Protein AF-A0A7S2CJ44-F1 (afdb_monomer_lite)

Sequence (191 aa):
IVGMAEKILNMPDRTSEPDVITASHLLMVLLHNLIGRIDAAIPRILELTLARLQVPTSEHVKTGDQLKSALLQVVASAFYYNPALTFQYLESTNPPMTMTLFTGWFAEIDKFESYNSQHITVLGLASIVKMDLNTLPPVVRENMGMIVTKMVGLAKDLKESEDENDDENDPDNNPFGGAGDSDEEDGDEEE

pLDDT: mean 80.23, std 17.49, range [36.59, 96.69]

Radius of gyration: 23.46 Å; chains: 1; bounding box: 60×76×58 Å

Secondary structure (DSSP, 8-state):
-HHHHHHHHT-TTTS-HHHHHHHHHHHHHHHHHSTTT-GGGHHHHHHHHHHHHHS---TT-PPPHHHHHHHHHHHHHHHHH-HHHHHHHHHHSSS--HHHHHHHHHHHGGG--SHHHHHHHHHHHHHHHTS-TTTS-HHHHHTHHHHHHHHHHHHHHHHHHHHHHHHHT-GGG-TT---------------

InterPro domains:
  IPR011989 Armadillo-like helical [G3DSA:1.25.10.10] (1-190)
  IPR016024 Armadillo-type fold [SSF48371] (15-189)
  IPR058669 Importin-7/11-like, TPR repeats [PF25758] (38-172)

Structure (mmCIF, N/CA/C/O backbone):
data_AF-A0A7S2CJ44-F1
#
_entry.id   AF-A0A7S2CJ44-F1
#
loop_
_atom_site.group_PDB
_atom_site.id
_atom_site.type_symbol
_atom_site.label_atom_id
_atom_site.label_alt_id
_atom_site.label_comp_id
_atom_site.label_asym_id
_atom_site.label_entity_id
_atom_site.label_seq_id
_atom_site.pdbx_PDB_ins_code
_atom_site.Cartn_x
_atom_site.Cartn_y
_atom_site.Cartn_z
_atom_site.occupancy
_atom_site.B_iso_or_equiv
_atom_site.auth_seq_id
_atom_site.auth_comp_id
_atom_site.auth_asym_id
_atom_site.auth_atom_id
_atom_site.pdbx_PDB_model_num
ATOM 1 N N . ILE A 1 1 ? 2.871 -3.363 -21.039 1.00 53.66 1 ILE A N 1
ATOM 2 C CA . ILE A 1 1 ? 2.555 -2.196 -20.175 1.00 53.66 1 ILE A CA 1
ATOM 3 C C . ILE A 1 1 ? 3.243 -2.343 -18.821 1.00 53.66 1 ILE A C 1
ATOM 5 O O . ILE A 1 1 ? 4.091 -1.512 -18.533 1.00 53.66 1 ILE A O 1
ATOM 9 N N . VAL A 1 2 ? 3.017 -3.438 -18.080 1.00 61.03 2 VAL A N 1
ATOM 10 C CA . VAL A 1 2 ? 3.783 -3.778 -16.857 1.00 61.03 2 VAL A CA 1
ATOM 11 C C . VAL A 1 2 ? 5.302 -3.681 -17.085 1.00 61.03 2 VAL A C 1
ATOM 13 O O . VAL A 1 2 ? 5.966 -2.910 -16.409 1.00 61.03 2 VAL A O 1
ATOM 16 N N . GLY A 1 3 ? 5.827 -4.297 -18.153 1.00 65.00 3 GLY A N 1
ATOM 17 C CA . GLY A 1 3 ? 7.262 -4.229 -18.477 1.00 65.00 3 GLY A CA 1
ATOM 18 C C . GLY A 1 3 ? 7.840 -2.831 -18.767 1.00 65.00 3 GLY A C 1
ATOM 19 O O . GLY A 1 3 ? 9.052 -2.652 -18.694 1.00 65.00 3 GLY A O 1
ATOM 20 N N . MET A 1 4 ? 7.014 -1.824 -19.087 1.00 66.56 4 MET A N 1
ATOM 21 C CA . MET A 1 4 ? 7.493 -0.439 -19.244 1.00 66.56 4 MET A CA 1
ATOM 22 C C . MET A 1 4 ? 7.627 0.258 -17.888 1.00 66.56 4 MET A C 1
ATOM 24 O O . MET A 1 4 ? 8.663 0.864 -17.627 1.00 66.56 4 MET A O 1
ATOM 28 N N . ALA A 1 5 ? 6.629 0.109 -17.010 1.00 62.41 5 ALA A N 1
ATOM 29 C CA . ALA A 1 5 ? 6.700 0.609 -15.636 1.00 62.41 5 ALA A CA 1
ATOM 30 C C . ALA A 1 5 ? 7.838 -0.068 -14.854 1.00 62.41 5 ALA A C 1
ATOM 32 O O . ALA A 1 5 ? 8.602 0.600 -14.160 1.00 62.41 5 ALA A O 1
ATOM 33 N N . GLU A 1 6 ? 8.025 -1.376 -15.048 1.00 64.06 6 GLU A N 1
ATOM 34 C CA . GLU A 1 6 ? 9.136 -2.122 -14.454 1.00 64.06 6 GLU A CA 1
ATOM 35 C C . GLU A 1 6 ? 10.498 -1.579 -14.887 1.00 64.06 6 GLU A C 1
ATOM 37 O O . GLU A 1 6 ? 11.401 -1.426 -14.067 1.00 64.06 6 GLU A O 1
ATOM 42 N N . LYS A 1 7 ? 10.658 -1.265 -16.177 1.00 66.75 7 LYS A N 1
ATOM 43 C CA . LYS A 1 7 ? 11.922 -0.753 -16.715 1.00 66.75 7 LYS A CA 1
ATOM 44 C C . LYS A 1 7 ? 12.272 0.626 -16.152 1.00 66.75 7 LYS A C 1
ATOM 46 O O . LYS A 1 7 ? 13.446 0.883 -15.910 1.00 66.75 7 LYS A O 1
ATOM 51 N N . ILE A 1 8 ? 11.265 1.471 -15.926 1.00 62.12 8 ILE A N 1
ATOM 52 C CA . ILE A 1 8 ? 11.418 2.803 -15.324 1.00 62.12 8 ILE A CA 1
ATOM 53 C C . ILE A 1 8 ? 11.816 2.691 -13.846 1.00 62.12 8 ILE A C 1
ATOM 55 O O . ILE A 1 8 ? 12.728 3.379 -13.396 1.00 62.12 8 ILE A O 1
ATOM 59 N N . LEU A 1 9 ? 11.198 1.775 -13.098 1.00 60.97 9 LEU A N 1
ATOM 60 C CA . LEU A 1 9 ? 11.518 1.569 -11.682 1.00 60.97 9 LEU A CA 1
ATOM 61 C C . LEU A 1 9 ? 12.877 0.889 -11.455 1.00 60.97 9 LEU A C 1
ATOM 63 O O . LEU A 1 9 ? 13.503 1.110 -10.423 1.00 60.97 9 LEU A O 1
ATOM 67 N N . ASN A 1 10 ? 13.352 0.090 -12.414 1.00 63.69 10 ASN A N 1
ATOM 68 C CA . ASN A 1 10 ? 14.594 -0.682 -12.301 1.00 63.69 10 ASN A CA 1
ATOM 69 C C . ASN A 1 10 ? 15.863 0.084 -12.743 1.00 63.69 10 ASN A C 1
ATOM 71 O O . ASN A 1 10 ? 16.950 -0.489 -12.750 1.00 63.69 10 ASN A O 1
ATOM 75 N N . MET A 1 11 ? 15.757 1.356 -13.147 1.00 63.09 11 MET A N 1
ATOM 76 C CA . MET A 1 11 ? 16.897 2.176 -13.592 1.00 63.09 11 MET A CA 1
ATOM 77 C C . MET A 1 11 ? 17.093 3.410 -12.691 1.00 63.09 11 MET A C 1
ATOM 79 O O . MET A 1 11 ? 16.815 4.532 -13.115 1.00 63.09 11 MET A O 1
ATOM 83 N N . PRO A 1 12 ? 17.582 3.241 -11.448 1.00 55.16 12 PRO A N 1
ATOM 84 C CA . PRO A 1 12 ? 17.684 4.335 -10.481 1.00 55.16 12 PRO A CA 1
ATOM 85 C C . PRO A 1 12 ? 18.581 5.493 -10.947 1.00 55.16 12 PRO A C 1
ATOM 87 O O . PRO A 1 12 ? 18.246 6.641 -10.684 1.00 55.16 12 PRO A O 1
ATOM 90 N N . ASP A 1 13 ? 19.652 5.206 -11.694 1.00 51.69 13 ASP A N 1
ATOM 91 C CA . ASP A 1 13 ? 20.665 6.200 -12.094 1.00 51.69 13 ASP A CA 1
ATOM 92 C C . ASP A 1 13 ? 20.354 6.931 -13.412 1.00 51.69 13 ASP A C 1
ATOM 94 O O . ASP A 1 13 ? 21.114 7.795 -13.848 1.00 51.69 13 ASP A O 1
ATOM 98 N N . ARG A 1 14 ? 19.271 6.553 -14.108 1.00 53.31 14 ARG A N 1
ATOM 99 C CA . ARG A 1 14 ? 18.951 7.062 -15.459 1.00 53.31 14 ARG A CA 1
ATOM 100 C C . ARG A 1 14 ? 17.549 7.636 -15.601 1.00 53.31 14 ARG A C 1
ATOM 102 O O . ARG A 1 14 ? 17.195 8.051 -16.702 1.00 53.31 14 ARG A O 1
ATOM 109 N N . THR A 1 15 ? 16.765 7.640 -14.530 1.00 59.78 15 THR A N 1
ATOM 110 C CA . THR A 1 15 ? 15.336 7.950 -14.602 1.00 59.78 15 THR A CA 1
ATOM 111 C C . THR A 1 15 ? 15.010 9.042 -13.603 1.00 59.78 15 THR A C 1
ATOM 113 O O . THR A 1 15 ? 15.381 8.948 -12.433 1.00 59.78 15 THR A O 1
ATOM 116 N N . SER A 1 16 ? 14.369 10.104 -14.085 1.00 71.12 16 SER A N 1
ATOM 117 C CA . SER A 1 16 ? 14.071 11.270 -13.260 1.00 71.12 16 SER A CA 1
ATOM 118 C C . SER A 1 16 ? 12.953 10.949 -12.256 1.00 71.12 16 SER A C 1
ATOM 120 O O . SER A 1 16 ? 12.124 10.070 -12.499 1.00 71.12 16 SER A O 1
ATOM 122 N N . GLU A 1 17 ? 12.905 11.645 -11.116 1.00 72.25 17 GLU A N 1
ATOM 123 C CA . GLU A 1 17 ? 11.800 11.503 -10.152 1.00 72.25 17 GLU A CA 1
ATOM 124 C C . GLU A 1 17 ? 10.392 11.598 -10.787 1.00 72.25 17 GLU A C 1
ATOM 126 O O . GLU A 1 17 ? 9.569 10.728 -10.485 1.00 72.25 17 GLU A O 1
ATOM 131 N N . PRO A 1 18 ? 10.085 12.550 -11.697 1.00 77.88 18 PRO A N 1
ATOM 132 C CA . PRO A 1 18 ? 8.754 12.629 -12.306 1.00 77.88 18 PRO A CA 1
ATOM 133 C C . PRO A 1 18 ? 8.412 11.428 -13.200 1.00 77.88 18 PRO A C 1
ATOM 135 O O . PRO A 1 18 ? 7.250 11.014 -13.253 1.00 77.88 18 PRO A O 1
ATOM 138 N N . ASP A 1 19 ? 9.399 10.807 -13.851 1.00 80.25 19 ASP A N 1
ATOM 139 C CA . ASP A 1 19 ? 9.172 9.583 -14.631 1.00 80.25 19 ASP A CA 1
ATOM 140 C C . ASP A 1 19 ? 8.740 8.426 -13.722 1.00 80.25 19 ASP A C 1
ATOM 142 O O . ASP A 1 19 ? 7.856 7.636 -14.059 1.00 80.25 19 ASP A O 1
ATOM 146 N N . VAL A 1 20 ? 9.342 8.346 -12.534 1.00 80.12 20 VAL A N 1
ATOM 147 C CA . VAL A 1 20 ? 9.053 7.308 -11.539 1.00 80.12 20 VAL A CA 1
ATOM 148 C C . VAL A 1 20 ? 7.671 7.522 -10.921 1.00 80.12 20 VAL A C 1
ATOM 150 O O . VAL A 1 20 ? 6.929 6.555 -10.735 1.00 80.12 20 VAL A O 1
ATOM 153 N N . ILE A 1 21 ? 7.284 8.774 -10.664 1.00 84.69 21 ILE A N 1
ATOM 154 C CA . ILE A 1 21 ? 5.924 9.130 -10.228 1.00 84.69 21 ILE A CA 1
ATOM 155 C C . ILE A 1 21 ? 4.906 8.722 -11.301 1.00 84.69 21 ILE A C 1
ATOM 157 O O . ILE A 1 21 ? 3.933 8.030 -11.005 1.00 84.69 21 ILE A O 1
ATOM 161 N N . THR A 1 22 ? 5.171 9.048 -12.568 1.00 85.50 22 THR A N 1
ATOM 162 C CA . THR A 1 22 ? 4.297 8.676 -13.694 1.00 85.50 22 THR A CA 1
ATOM 163 C C . THR A 1 22 ? 4.161 7.155 -13.827 1.00 85.50 22 THR A C 1
ATOM 165 O O . THR A 1 22 ? 3.057 6.635 -14.009 1.00 85.50 22 THR A O 1
ATOM 168 N N . ALA A 1 23 ? 5.260 6.408 -13.683 1.00 86.44 23 ALA A N 1
ATOM 169 C CA . ALA A 1 23 ? 5.220 4.947 -13.670 1.00 86.44 23 ALA A CA 1
ATOM 170 C C . ALA A 1 23 ? 4.421 4.399 -12.480 1.00 86.44 23 ALA A C 1
ATOM 172 O O . ALA A 1 23 ? 3.672 3.436 -12.644 1.00 86.44 23 ALA A O 1
ATOM 173 N N . SER A 1 24 ? 4.529 5.032 -11.310 1.00 87.62 24 SER A N 1
ATOM 174 C CA . SER A 1 24 ? 3.751 4.673 -10.118 1.00 87.62 24 SER A CA 1
ATOM 175 C C . SER A 1 24 ? 2.253 4.862 -10.370 1.00 87.62 24 SER A C 1
ATOM 177 O O . SER A 1 24 ? 1.467 3.960 -10.097 1.00 87.62 24 SER A O 1
ATOM 179 N N . HIS A 1 25 ? 1.855 5.968 -11.004 1.00 88.50 25 HIS A N 1
ATOM 180 C CA . HIS A 1 25 ? 0.465 6.197 -11.410 1.00 88.50 25 HIS A CA 1
ATOM 181 C C . HIS A 1 25 ? -0.038 5.129 -12.386 1.00 88.50 25 HIS A C 1
ATOM 183 O O . HIS A 1 25 ? -1.132 4.592 -12.210 1.00 88.50 25 HIS A O 1
ATOM 189 N N . LEU A 1 26 ? 0.777 4.752 -13.375 1.00 88.69 26 LEU A N 1
ATOM 190 C CA . LEU A 1 26 ? 0.428 3.676 -14.301 1.00 88.69 26 LEU A CA 1
ATOM 191 C C . LEU A 1 26 ? 0.229 2.338 -13.573 1.00 88.69 26 LEU A C 1
ATOM 193 O O . LEU A 1 26 ? -0.710 1.607 -13.888 1.00 88.69 26 LEU A O 1
ATOM 197 N N . LEU A 1 27 ? 1.077 2.017 -12.591 1.00 89.00 27 LEU A N 1
ATOM 198 C CA . LEU A 1 27 ? 0.920 0.813 -11.774 1.00 89.00 27 LEU A CA 1
ATOM 199 C C . LEU A 1 27 ? -0.374 0.833 -10.959 1.00 89.00 27 LEU A C 1
ATOM 201 O O . LEU A 1 27 ? -1.077 -0.174 -10.945 1.00 89.00 27 LEU A O 1
ATOM 205 N N . MET A 1 28 ? -0.727 1.964 -10.345 1.00 91.00 28 MET A N 1
ATOM 206 C CA . MET A 1 28 ? -1.995 2.105 -9.617 1.00 91.00 28 MET A CA 1
ATOM 207 C C . MET A 1 28 ? -3.199 1.858 -10.525 1.00 91.00 28 MET A C 1
ATOM 209 O O . MET A 1 28 ? -4.079 1.069 -10.187 1.00 91.00 28 MET A O 1
ATOM 213 N N . VAL A 1 29 ? -3.205 2.449 -11.725 1.00 90.44 29 VAL A N 1
ATOM 214 C CA . VAL A 1 29 ? -4.271 2.228 -12.715 1.00 90.44 29 VAL A CA 1
ATOM 215 C C . VAL A 1 29 ? -4.378 0.748 -13.086 1.00 90.44 29 VAL A C 1
ATOM 217 O O . VAL A 1 29 ? -5.489 0.221 -13.168 1.00 90.44 29 VAL A O 1
ATOM 220 N N . LEU A 1 30 ? -3.253 0.054 -13.279 1.00 89.50 30 LEU A N 1
ATOM 221 C CA . LEU A 1 30 ? -3.259 -1.382 -13.570 1.00 89.50 30 LEU A CA 1
ATOM 222 C C . LEU A 1 30 ? -3.825 -2.199 -12.404 1.00 89.50 30 LEU A C 1
ATOM 224 O O . LEU A 1 30 ? -4.663 -3.067 -12.638 1.00 89.50 30 LEU A O 1
ATOM 228 N N . LEU A 1 31 ? -3.406 -1.906 -11.172 1.00 91.62 31 LEU A N 1
ATOM 229 C CA . LEU A 1 31 ? -3.905 -2.573 -9.969 1.00 91.62 31 LEU A CA 1
ATOM 230 C C . LEU A 1 31 ? -5.417 -2.354 -9.814 1.00 91.62 31 LEU A C 1
ATOM 232 O O . LEU A 1 31 ? -6.160 -3.304 -9.605 1.00 91.62 31 LEU A O 1
ATOM 236 N N . HIS A 1 32 ? -5.915 -1.138 -10.009 1.00 90.56 32 HIS A N 1
ATOM 237 C CA . HIS A 1 32 ? -7.336 -0.853 -9.796 1.00 90.56 32 HIS A CA 1
ATOM 238 C C . HIS A 1 32 ? -8.241 -1.421 -10.901 1.00 90.56 32 HIS A C 1
ATOM 240 O O . HIS A 1 32 ? -9.366 -1.825 -10.623 1.00 90.56 32 HIS A O 1
ATOM 246 N N . ASN A 1 33 ? -7.766 -1.493 -12.150 1.00 90.94 33 ASN A N 1
ATOM 247 C CA . ASN A 1 33 ? -8.594 -1.935 -13.282 1.00 90.94 33 ASN A CA 1
ATOM 248 C C . ASN A 1 33 ? -8.498 -3.436 -13.584 1.00 90.94 33 ASN A C 1
ATOM 250 O O . ASN A 1 33 ? -9.367 -3.982 -14.265 1.00 90.94 33 ASN A O 1
ATOM 254 N N . LEU A 1 34 ? -7.443 -4.117 -13.129 1.00 90.12 34 LEU A N 1
ATOM 255 C CA . LEU A 1 34 ? -7.166 -5.509 -13.500 1.00 90.12 34 LEU A CA 1
ATOM 256 C C . LEU A 1 34 ? -7.273 -6.480 -12.323 1.00 90.12 34 LEU A C 1
ATOM 258 O O . LEU A 1 34 ? -6.586 -7.502 -12.323 1.00 90.12 34 LEU A O 1
ATOM 262 N N . ILE A 1 35 ? -8.141 -6.186 -11.350 1.00 88.62 35 ILE A N 1
ATOM 263 C CA . ILE A 1 35 ? -8.357 -7.003 -10.145 1.00 88.62 35 ILE A CA 1
ATOM 264 C C . ILE A 1 35 ? -8.565 -8.483 -10.512 1.00 88.62 35 ILE A C 1
ATOM 266 O O . ILE A 1 35 ? -9.435 -8.830 -11.314 1.00 88.62 35 ILE A O 1
ATOM 270 N N . GLY A 1 36 ? -7.723 -9.352 -9.944 1.00 86.56 36 GLY A N 1
ATOM 271 C CA . GLY A 1 36 ? -7.713 -10.803 -10.166 1.00 86.56 36 GLY A CA 1
ATOM 272 C C . GLY A 1 36 ? -7.125 -11.273 -11.504 1.00 86.56 36 GLY A C 1
ATOM 273 O O . GLY A 1 36 ? -7.225 -12.454 -11.828 1.00 86.56 36 GLY A O 1
ATOM 274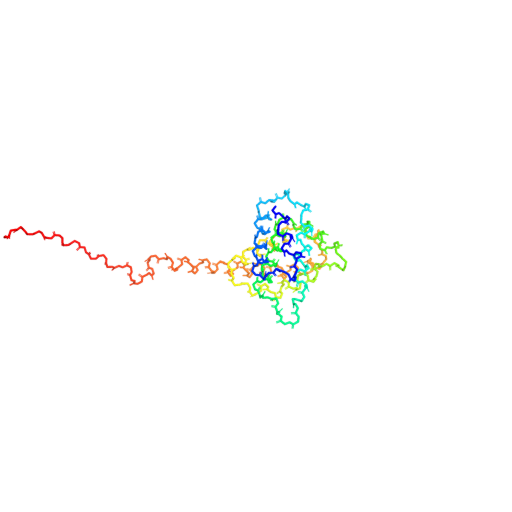 N N . ARG A 1 37 ? -6.545 -10.380 -12.321 1.00 87.44 37 ARG A N 1
ATOM 275 C CA . ARG A 1 37 ? -5.990 -10.719 -13.650 1.00 87.44 37 ARG A CA 1
ATOM 276 C C . ARG A 1 37 ? -4.469 -10.629 -13.738 1.00 87.44 37 ARG A C 1
ATOM 278 O O . ARG A 1 37 ? -3.898 -11.134 -14.702 1.00 87.44 37 ARG A O 1
ATOM 285 N N . ILE A 1 38 ? -3.817 -9.976 -12.778 1.00 91.00 38 ILE A N 1
ATOM 286 C CA . ILE A 1 38 ? -2.372 -9.696 -12.791 1.00 91.00 38 ILE A CA 1
ATOM 287 C C . ILE A 1 38 ? -1.653 -10.194 -11.530 1.00 91.00 38 ILE A C 1
ATOM 289 O O . ILE A 1 38 ? -0.595 -9.675 -11.186 1.00 91.00 38 ILE A O 1
ATOM 293 N N . ASP A 1 39 ? -2.177 -11.231 -10.870 1.00 90.62 39 ASP A N 1
ATOM 294 C CA . ASP A 1 39 ? -1.626 -11.784 -9.620 1.00 90.62 39 ASP A CA 1
ATOM 295 C C . ASP A 1 39 ? -0.125 -12.103 -9.728 1.00 90.62 39 ASP A C 1
ATOM 297 O O . ASP A 1 39 ? 0.656 -11.788 -8.834 1.00 90.62 39 ASP A O 1
ATOM 301 N N . ALA A 1 40 ? 0.309 -12.648 -10.869 1.00 89.94 40 ALA A N 1
ATOM 302 C CA . ALA A 1 40 ? 1.712 -12.982 -11.119 1.00 89.94 40 ALA A CA 1
ATOM 303 C C . ALA A 1 40 ? 2.651 -11.758 -11.160 1.00 89.94 40 ALA A C 1
ATOM 305 O O . ALA A 1 40 ? 3.851 -11.903 -10.943 1.00 89.94 40 ALA A O 1
ATOM 306 N N . ALA A 1 41 ? 2.125 -10.561 -11.438 1.00 88.94 41 ALA A N 1
ATOM 307 C CA . ALA A 1 41 ? 2.904 -9.325 -11.475 1.00 88.94 41 ALA A CA 1
ATOM 308 C C . ALA A 1 41 ? 3.024 -8.657 -10.095 1.00 88.94 41 ALA A C 1
ATOM 310 O O . ALA A 1 41 ? 3.925 -7.845 -9.898 1.00 88.94 41 ALA A O 1
ATOM 311 N N . ILE A 1 42 ? 2.156 -8.998 -9.133 1.00 91.12 42 ILE A N 1
ATOM 312 C CA . ILE A 1 42 ? 2.107 -8.343 -7.815 1.00 91.12 42 ILE A CA 1
ATOM 313 C C . ILE A 1 42 ? 3.437 -8.440 -7.056 1.00 91.12 42 ILE A C 1
ATOM 315 O O . ILE A 1 42 ? 3.925 -7.389 -6.636 1.00 91.12 42 ILE A O 1
ATOM 319 N N . PRO A 1 43 ? 4.086 -9.619 -6.932 1.00 91.31 43 PRO A N 1
ATOM 320 C CA . PRO A 1 43 ? 5.385 -9.713 -6.267 1.00 91.31 43 PRO A CA 1
ATOM 321 C C . PRO A 1 43 ? 6.426 -8.774 -6.877 1.00 91.31 43 PRO A C 1
A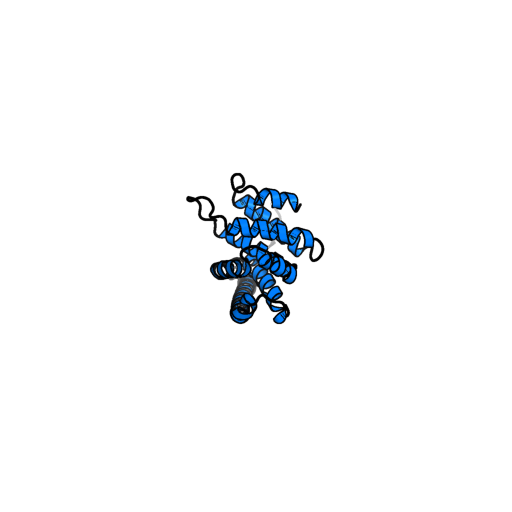TOM 323 O O . PRO A 1 43 ? 7.140 -8.085 -6.157 1.00 91.31 43 PRO A O 1
ATOM 326 N N . ARG A 1 44 ? 6.470 -8.690 -8.212 1.00 89.50 44 ARG A N 1
ATOM 327 C CA . ARG A 1 44 ? 7.446 -7.862 -8.924 1.00 89.50 44 ARG A CA 1
ATOM 328 C C . ARG A 1 44 ? 7.166 -6.367 -8.772 1.00 89.50 44 ARG A C 1
ATOM 330 O O . ARG A 1 44 ? 8.100 -5.586 -8.609 1.00 89.50 44 ARG A O 1
ATOM 337 N N . ILE A 1 45 ? 5.894 -5.971 -8.800 1.00 90.19 45 ILE A N 1
ATOM 338 C CA . ILE A 1 45 ? 5.471 -4.590 -8.539 1.00 90.19 45 ILE A CA 1
ATOM 339 C C . ILE A 1 45 ? 5.894 -4.178 -7.126 1.00 90.19 45 ILE A C 1
ATOM 341 O O . ILE A 1 45 ? 6.535 -3.142 -6.958 1.00 90.19 45 ILE A O 1
ATOM 345 N N . LEU A 1 46 ? 5.594 -5.011 -6.127 1.00 91.81 46 LEU A N 1
ATOM 346 C CA . LEU A 1 46 ? 5.953 -4.748 -4.735 1.00 91.81 46 LEU A CA 1
ATOM 347 C C . LEU A 1 46 ? 7.470 -4.706 -4.538 1.00 91.81 46 LEU A C 1
ATOM 349 O O . LEU A 1 46 ? 7.961 -3.794 -3.884 1.00 91.81 46 LEU A O 1
ATOM 353 N N . GLU A 1 47 ? 8.220 -5.633 -5.132 1.00 90.00 47 GLU A N 1
ATOM 354 C CA . GLU A 1 47 ? 9.686 -5.643 -5.092 1.00 90.00 47 GLU A CA 1
ATOM 355 C C . GLU A 1 47 ? 10.278 -4.313 -5.555 1.00 90.00 47 GLU A C 1
ATOM 357 O O . GLU A 1 47 ? 11.069 -3.697 -4.840 1.00 90.00 47 GLU A O 1
ATOM 362 N N . LEU A 1 48 ? 9.857 -3.842 -6.728 1.00 87.38 48 LEU A N 1
ATOM 363 C CA . LEU A 1 48 ? 10.355 -2.602 -7.307 1.00 87.38 48 LEU A CA 1
ATOM 364 C C . LEU A 1 48 ? 9.956 -1.384 -6.472 1.00 87.38 48 LEU A C 1
ATOM 366 O O . LEU A 1 48 ? 10.799 -0.532 -6.189 1.00 87.38 48 LEU A O 1
ATOM 370 N N . THR A 1 49 ? 8.697 -1.310 -6.041 1.00 89.19 49 THR A N 1
ATOM 371 C CA . THR A 1 49 ? 8.202 -0.202 -5.216 1.00 89.19 49 THR A CA 1
ATOM 372 C C . THR A 1 49 ? 8.928 -0.138 -3.872 1.00 89.19 49 THR A C 1
ATOM 374 O O . THR A 1 49 ? 9.387 0.930 -3.468 1.00 89.19 49 THR A O 1
ATOM 377 N N . LEU A 1 50 ? 9.100 -1.278 -3.198 1.00 87.75 50 LEU A N 1
ATOM 378 C CA . LEU A 1 50 ? 9.782 -1.358 -1.906 1.00 87.75 50 LEU A CA 1
ATOM 379 C C . LEU A 1 50 ? 11.284 -1.108 -2.021 1.00 87.75 50 LEU A C 1
ATOM 381 O O . LEU A 1 50 ? 11.857 -0.482 -1.130 1.00 87.75 50 LEU A O 1
ATOM 385 N N . ALA A 1 51 ? 11.926 -1.562 -3.101 1.00 85.56 51 ALA A N 1
ATOM 386 C CA . ALA A 1 51 ? 13.320 -1.235 -3.373 1.00 85.56 51 ALA A CA 1
ATOM 387 C C . ALA A 1 51 ? 13.488 0.282 -3.526 1.00 85.56 51 ALA A C 1
ATOM 389 O O . ALA A 1 51 ? 14.369 0.867 -2.906 1.00 85.56 51 ALA A O 1
ATOM 390 N N . ARG A 1 52 ? 12.601 0.952 -4.272 1.00 80.56 52 ARG A N 1
ATOM 391 C CA . ARG A 1 52 ? 12.651 2.413 -4.455 1.00 80.56 52 ARG A CA 1
ATOM 392 C C . ARG A 1 52 ? 12.328 3.197 -3.184 1.00 80.56 52 ARG A C 1
ATOM 394 O O . ARG A 1 52 ? 12.887 4.271 -3.000 1.00 80.56 52 ARG A O 1
ATOM 401 N N . LEU A 1 53 ? 11.481 2.659 -2.308 1.00 80.56 53 LEU A N 1
ATOM 402 C CA . LEU A 1 53 ? 11.187 3.263 -1.007 1.00 80.56 53 LEU A CA 1
ATOM 403 C C . LEU A 1 53 ? 12.375 3.150 -0.031 1.00 80.56 53 LEU A C 1
ATOM 405 O O . LEU A 1 53 ? 12.580 4.044 0.786 1.00 80.56 53 LEU A O 1
ATOM 409 N N . GLN A 1 54 ? 13.149 2.061 -0.117 1.00 72.94 54 GLN A N 1
ATOM 410 C CA . GLN A 1 54 ? 14.312 1.798 0.739 1.00 72.94 54 GLN A CA 1
ATOM 411 C C . GLN A 1 54 ? 15.616 2.409 0.234 1.00 72.94 54 GLN A C 1
ATOM 413 O O . GLN A 1 54 ? 16.508 2.648 1.045 1.00 72.94 54 GLN A O 1
ATOM 418 N N . VAL A 1 55 ? 15.762 2.619 -1.077 1.00 54.94 55 VAL A N 1
ATOM 419 C CA . VAL A 1 55 ? 16.952 3.261 -1.640 1.00 54.94 55 VAL A CA 1
ATOM 420 C C . VAL A 1 55 ? 17.023 4.684 -1.078 1.00 54.94 55 VAL A C 1
ATOM 422 O O . VAL A 1 55 ? 16.153 5.503 -1.387 1.00 54.94 55 VAL A O 1
ATOM 425 N N . PRO A 1 56 ? 18.053 5.016 -0.276 1.00 46.34 56 PRO A N 1
ATOM 426 C CA . PRO A 1 56 ? 18.396 6.403 -0.049 1.00 46.34 56 PRO A CA 1
ATOM 427 C C . PRO A 1 56 ? 18.854 6.912 -1.410 1.00 46.34 56 PRO A C 1
ATOM 429 O O . PRO A 1 56 ? 19.924 6.536 -1.892 1.00 46.34 56 PRO A O 1
ATOM 432 N N . THR A 1 57 ? 18.000 7.684 -2.080 1.00 42.94 57 THR A N 1
ATOM 433 C CA . THR A 1 57 ? 18.399 8.412 -3.283 1.00 42.94 57 THR A CA 1
ATOM 434 C C . THR A 1 57 ? 19.689 9.149 -2.919 1.00 42.94 57 THR A C 1
ATOM 436 O O . THR A 1 57 ? 19.773 9.719 -1.831 1.00 42.94 57 THR A O 1
ATOM 439 N N . SER A 1 58 ? 20.729 8.960 -3.736 1.00 39.97 58 SER A N 1
ATOM 440 C CA . SER A 1 58 ? 22.140 9.265 -3.460 1.00 39.97 58 SER A CA 1
ATOM 441 C C . SER A 1 58 ? 22.327 10.510 -2.586 1.00 39.97 58 SER A C 1
ATOM 443 O O . SER A 1 58 ? 21.610 11.477 -2.814 1.00 39.97 58 SER A O 1
ATOM 445 N N . GLU A 1 59 ? 23.297 10.486 -1.653 1.00 36.59 59 GLU A N 1
ATOM 446 C CA . GLU A 1 59 ? 23.630 11.409 -0.528 1.00 36.59 59 GLU A CA 1
ATOM 447 C C . GLU A 1 59 ? 23.423 12.944 -0.682 1.00 36.59 59 GLU A C 1
ATOM 449 O O . GLU A 1 59 ? 23.643 13.698 0.265 1.00 36.59 59 GLU A O 1
ATOM 454 N N . HIS A 1 60 ? 22.944 13.438 -1.819 1.00 38.12 60 HIS A N 1
ATOM 455 C CA . HIS A 1 60 ? 22.610 14.830 -2.100 1.00 38.12 60 HIS A CA 1
ATOM 456 C C . HIS A 1 60 ? 21.165 15.090 -2.564 1.00 38.12 60 HIS A C 1
ATOM 458 O O . HIS A 1 60 ? 20.811 16.253 -2.751 1.00 38.12 60 HIS A O 1
ATOM 464 N N . VAL A 1 61 ? 20.306 14.073 -2.705 1.00 44.69 61 VAL A N 1
ATOM 465 C CA . VAL A 1 61 ? 18.893 14.265 -3.073 1.00 44.69 61 VAL A CA 1
ATOM 466 C C . VAL A 1 61 ? 18.018 13.464 -2.116 1.00 44.69 61 VAL A C 1
ATOM 468 O O . VAL A 1 61 ? 17.921 12.248 -2.209 1.00 44.69 61 VAL A O 1
ATOM 471 N N . LYS A 1 62 ? 17.375 14.141 -1.158 1.00 51.84 62 LYS A N 1
ATOM 472 C CA . LYS A 1 62 ? 16.282 13.533 -0.388 1.00 51.84 62 LYS A CA 1
ATOM 473 C C . LYS A 1 62 ? 15.232 13.062 -1.394 1.00 51.84 62 LYS A C 1
ATOM 475 O O . LYS A 1 62 ? 14.808 13.881 -2.199 1.00 51.84 62 LYS A O 1
ATOM 480 N N . THR A 1 63 ? 14.800 11.799 -1.335 1.00 59.06 63 THR A N 1
ATOM 481 C CA . THR A 1 63 ? 13.625 11.337 -2.093 1.00 59.06 63 THR A CA 1
ATOM 482 C C . THR A 1 63 ? 12.490 12.326 -1.848 1.00 59.06 63 THR A C 1
ATOM 484 O O . THR A 1 63 ? 12.087 12.485 -0.689 1.00 59.06 63 THR A O 1
ATOM 487 N N . GLY A 1 64 ? 12.028 13.008 -2.900 1.00 70.12 64 GLY A N 1
ATOM 488 C CA . GLY A 1 64 ? 10.982 14.020 -2.775 1.00 70.12 64 GLY A CA 1
ATOM 489 C C . GLY A 1 64 ? 9.726 13.443 -2.119 1.00 70.12 64 GLY A C 1
ATOM 490 O O . GLY A 1 64 ? 9.353 12.295 -2.379 1.00 70.12 64 GLY A O 1
ATOM 491 N N . ASP A 1 65 ? 9.061 14.225 -1.266 1.00 78.38 65 ASP A N 1
ATOM 492 C CA . ASP A 1 65 ? 7.880 13.767 -0.516 1.00 78.38 65 ASP A CA 1
ATOM 493 C C . ASP A 1 65 ? 6.759 13.281 -1.457 1.00 78.38 65 ASP A C 1
ATOM 495 O O . ASP A 1 65 ? 6.075 12.298 -1.171 1.00 78.38 65 ASP A O 1
ATOM 499 N N . GLN A 1 66 ? 6.660 13.873 -2.653 1.00 81.62 66 GLN A N 1
ATOM 500 C CA . GLN A 1 66 ? 5.751 13.440 -3.720 1.00 81.62 66 GLN A CA 1
ATOM 501 C C . GLN A 1 66 ? 6.063 12.030 -4.241 1.00 81.62 66 GLN A C 1
ATOM 503 O O . GLN A 1 66 ? 5.150 11.230 -4.443 1.00 81.62 66 GLN A O 1
ATOM 508 N N . LEU A 1 67 ? 7.343 11.694 -4.432 1.00 84.81 67 LEU A N 1
ATOM 509 C CA . LEU A 1 67 ? 7.749 10.366 -4.892 1.00 84.81 67 LEU A CA 1
ATOM 510 C C . LEU A 1 67 ? 7.473 9.310 -3.817 1.00 84.81 67 LEU A C 1
ATOM 512 O O . LEU A 1 67 ? 6.935 8.248 -4.127 1.00 84.81 67 LEU A O 1
ATOM 516 N N . LYS A 1 68 ? 7.783 9.606 -2.549 1.00 86.38 68 LYS A N 1
ATOM 517 C CA . LYS A 1 68 ? 7.446 8.705 -1.435 1.00 86.38 68 LYS A CA 1
ATOM 518 C C . LYS A 1 68 ? 5.942 8.469 -1.346 1.00 86.38 68 LYS A C 1
ATOM 520 O O . LYS A 1 68 ? 5.522 7.318 -1.248 1.00 86.38 68 LYS A O 1
ATOM 525 N N . SER A 1 69 ? 5.148 9.537 -1.430 1.00 88.69 69 SER A N 1
ATOM 526 C CA . SER A 1 69 ? 3.688 9.444 -1.441 1.00 88.69 69 SER A CA 1
ATOM 527 C C . SER A 1 69 ? 3.195 8.566 -2.594 1.00 88.69 69 SER A C 1
ATOM 529 O O . SER A 1 69 ? 2.438 7.627 -2.360 1.00 88.69 69 SER A O 1
ATOM 531 N N . ALA A 1 70 ? 3.686 8.779 -3.819 1.00 90.06 70 ALA A N 1
ATOM 532 C CA . ALA A 1 70 ? 3.299 7.973 -4.978 1.00 90.06 70 ALA A CA 1
ATOM 533 C C . ALA A 1 70 ? 3.643 6.480 -4.806 1.00 90.06 70 ALA A C 1
ATOM 535 O O . ALA A 1 70 ? 2.823 5.615 -5.116 1.00 90.06 70 ALA A O 1
ATOM 536 N N . LEU A 1 71 ? 4.825 6.158 -4.270 1.00 91.38 71 LEU A N 1
ATOM 537 C CA . LEU A 1 71 ? 5.228 4.773 -3.998 1.00 91.38 71 LEU A CA 1
ATOM 538 C C . LEU A 1 71 ? 4.354 4.123 -2.913 1.00 91.38 71 LEU A C 1
ATOM 540 O O . LEU A 1 71 ? 3.942 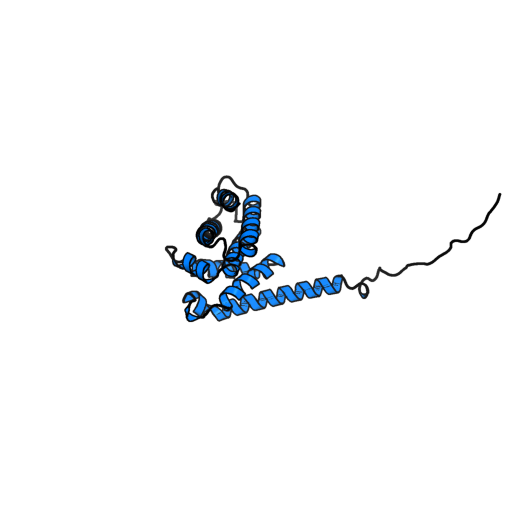2.973 -3.065 1.00 91.38 71 LEU A O 1
ATOM 544 N N . LEU A 1 72 ? 4.025 4.852 -1.844 1.00 92.50 72 LEU A N 1
ATOM 545 C CA . LEU A 1 72 ? 3.118 4.366 -0.799 1.00 92.50 72 LEU A CA 1
ATOM 546 C C . LEU A 1 72 ? 1.691 4.161 -1.324 1.00 92.50 72 LEU A C 1
ATOM 548 O O . LEU A 1 72 ? 1.045 3.182 -0.954 1.00 92.50 72 LEU A O 1
ATOM 552 N N . GLN A 1 73 ? 1.219 5.003 -2.245 1.00 93.50 73 GLN A N 1
ATOM 553 C CA . GLN A 1 73 ? -0.071 4.801 -2.909 1.00 93.50 73 GLN A CA 1
ATOM 554 C C . GLN A 1 73 ? -0.078 3.543 -3.797 1.00 93.50 73 GLN A C 1
ATOM 556 O O . GLN A 1 73 ? -1.086 2.836 -3.839 1.00 93.50 73 GLN A O 1
ATOM 561 N N . VAL A 1 74 ? 1.042 3.183 -4.442 1.00 94.56 74 VAL A N 1
ATOM 562 C CA . VAL A 1 74 ? 1.167 1.889 -5.149 1.00 94.56 74 VAL A CA 1
ATOM 563 C C . VAL A 1 74 ? 1.036 0.718 -4.174 1.00 94.56 74 VAL A C 1
ATOM 565 O O . VAL A 1 74 ? 0.345 -0.254 -4.478 1.00 94.56 74 VAL A O 1
ATOM 568 N N . VAL A 1 75 ? 1.649 0.809 -2.991 1.00 95.19 75 VAL A N 1
ATOM 569 C CA . VAL A 1 75 ? 1.501 -0.218 -1.947 1.00 95.19 75 VAL A CA 1
ATOM 570 C C . VAL A 1 75 ? 0.051 -0.313 -1.466 1.00 95.19 75 VAL A C 1
ATOM 572 O O . VAL A 1 75 ? -0.498 -1.412 -1.394 1.00 95.19 75 VAL A O 1
ATOM 575 N N . ALA A 1 76 ? -0.596 0.821 -1.193 1.00 95.88 76 ALA A N 1
ATOM 576 C CA . ALA A 1 76 ? -2.008 0.865 -0.818 1.00 95.88 76 ALA A CA 1
ATOM 577 C C . ALA A 1 76 ? -2.904 0.234 -1.900 1.00 95.88 76 ALA A C 1
ATOM 579 O O . ALA A 1 76 ? -3.778 -0.575 -1.592 1.00 95.88 76 ALA A O 1
ATOM 580 N N . SER A 1 77 ? -2.617 0.521 -3.171 1.00 96.06 77 SER A N 1
ATOM 581 C CA . SER A 1 77 ? -3.304 -0.063 -4.329 1.00 96.06 77 SER A CA 1
ATOM 582 C C . SER A 1 77 ? -3.093 -1.579 -4.428 1.00 96.06 77 SER A C 1
ATOM 584 O O . SER A 1 77 ? -4.000 -2.305 -4.828 1.00 96.06 77 SER A O 1
ATOM 586 N N . ALA A 1 78 ? -1.917 -2.090 -4.049 1.00 96.06 78 ALA A N 1
ATOM 587 C CA . ALA A 1 78 ? -1.645 -3.528 -4.014 1.00 96.06 78 ALA A CA 1
ATOM 588 C C . ALA A 1 78 ? -2.426 -4.230 -2.887 1.00 96.06 78 ALA A C 1
ATOM 590 O O . ALA A 1 78 ? -2.987 -5.309 -3.103 1.00 96.06 78 ALA A O 1
ATOM 591 N N . PHE A 1 79 ? -2.550 -3.590 -1.718 1.00 96.50 79 PHE A N 1
ATOM 592 C CA . PHE A 1 79 ? -3.445 -4.064 -0.659 1.00 96.50 79 PHE A CA 1
ATOM 593 C C . PHE A 1 79 ? -4.910 -4.041 -1.091 1.00 96.50 79 PHE A C 1
ATOM 595 O O . PHE A 1 79 ? -5.629 -4.996 -0.809 1.00 96.50 79 PHE A O 1
ATOM 602 N N . TYR A 1 80 ? -5.341 -3.000 -1.805 1.00 96.69 80 TYR A N 1
ATOM 603 C CA . TYR A 1 80 ? -6.687 -2.940 -2.371 1.00 96.69 80 TYR A CA 1
ATOM 604 C C . TYR A 1 80 ? -6.935 -4.046 -3.407 1.00 96.69 80 TYR A C 1
ATOM 606 O O . TYR A 1 80 ? -7.990 -4.678 -3.405 1.00 96.69 80 TYR A O 1
ATOM 614 N N . TYR A 1 81 ? -5.942 -4.330 -4.253 1.00 95.69 81 TYR A N 1
ATOM 615 C CA . TYR A 1 81 ? -6.003 -5.387 -5.261 1.00 95.69 81 TYR A CA 1
ATOM 616 C C . TYR A 1 81 ? -6.191 -6.777 -4.641 1.00 95.69 81 TYR A C 1
ATOM 618 O O . TYR A 1 81 ? -7.124 -7.503 -4.988 1.00 95.69 81 TYR A O 1
ATOM 626 N N . ASN A 1 82 ? -5.272 -7.174 -3.756 1.00 95.12 82 ASN A N 1
ATOM 627 C CA . ASN A 1 82 ? -5.315 -8.453 -3.058 1.00 95.12 82 ASN A CA 1
ATOM 628 C C . ASN A 1 82 ? -4.417 -8.380 -1.811 1.00 95.12 82 ASN A C 1
ATOM 630 O O . ASN A 1 82 ? -3.190 -8.532 -1.914 1.00 95.12 82 ASN A O 1
ATOM 634 N N . PRO A 1 83 ? -4.995 -8.175 -0.618 1.00 94.94 83 PRO A N 1
ATOM 635 C CA . PRO A 1 83 ? -4.199 -7.974 0.580 1.00 94.94 83 PRO A CA 1
ATOM 636 C C . PRO A 1 83 ? -3.537 -9.279 1.052 1.00 94.94 83 PRO A C 1
ATOM 638 O O . PRO A 1 83 ? -2.423 -9.238 1.566 1.00 94.94 83 PRO A O 1
ATOM 641 N N . ALA A 1 84 ? -4.142 -10.445 0.788 1.00 94.44 84 ALA A N 1
ATOM 642 C CA . ALA A 1 84 ? -3.544 -11.743 1.107 1.00 94.44 84 ALA A CA 1
ATOM 643 C C . ALA A 1 84 ? -2.262 -11.997 0.300 1.00 94.44 84 ALA A C 1
ATOM 645 O O . ALA A 1 84 ? -1.239 -12.372 0.869 1.00 94.44 84 ALA A O 1
ATOM 646 N N . LEU A 1 85 ? -2.297 -11.736 -1.010 1.00 94.94 85 LEU A N 1
ATOM 647 C CA . LEU A 1 85 ? -1.125 -11.875 -1.877 1.00 94.94 85 LEU A CA 1
ATOM 648 C C . LEU A 1 85 ? -0.032 -10.857 -1.522 1.00 94.94 85 LEU A C 1
ATOM 650 O O . LEU A 1 85 ? 1.152 -11.191 -1.518 1.00 94.94 85 LEU A O 1
ATOM 654 N N . THR A 1 86 ? -0.431 -9.631 -1.177 1.00 95.94 86 THR A N 1
ATOM 655 C CA . THR A 1 86 ? 0.501 -8.587 -0.736 1.00 95.94 86 THR A CA 1
ATOM 656 C C . THR A 1 86 ? 1.220 -8.995 0.551 1.00 95.94 86 THR A C 1
ATOM 658 O O . THR A 1 86 ? 2.449 -8.947 0.599 1.00 95.94 86 THR A O 1
ATOM 661 N N . PHE A 1 87 ? 0.496 -9.482 1.566 1.00 95.50 87 PHE A N 1
ATOM 662 C CA . PHE A 1 87 ? 1.121 -10.000 2.787 1.00 95.50 87 PHE A CA 1
ATOM 663 C C . PHE A 1 87 ? 1.984 -11.232 2.528 1.00 95.50 87 PHE A C 1
ATOM 665 O O . PHE A 1 87 ? 3.090 -11.309 3.055 1.00 95.50 87 PHE A O 1
ATOM 672 N N . GLN A 1 88 ? 1.535 -12.162 1.682 1.00 94.75 88 GLN A N 1
ATOM 673 C CA . GLN A 1 88 ? 2.334 -13.329 1.311 1.00 94.75 88 GLN A CA 1
ATOM 674 C C . GLN A 1 88 ? 3.694 -12.917 0.734 1.00 94.75 88 GLN A C 1
ATOM 676 O O . GLN A 1 88 ? 4.714 -13.499 1.101 1.00 94.75 88 GLN A O 1
ATOM 681 N N . TYR A 1 89 ? 3.723 -11.907 -0.138 1.00 94.75 89 TYR A N 1
ATOM 682 C CA . TYR A 1 89 ? 4.976 -11.380 -0.667 1.00 94.75 89 TYR A CA 1
ATOM 683 C C . TYR A 1 89 ? 5.831 -10.729 0.431 1.00 94.75 89 TYR A C 1
ATOM 685 O O . TYR A 1 89 ? 7.003 -11.079 0.566 1.00 94.75 89 TYR A O 1
ATOM 693 N N . LEU A 1 90 ? 5.255 -9.837 1.244 1.00 94.19 90 LEU A N 1
ATOM 694 C CA . LEU A 1 90 ? 5.979 -9.120 2.304 1.00 94.19 90 LEU A CA 1
ATOM 695 C C . LEU A 1 90 ? 6.586 -10.048 3.365 1.00 94.19 90 LEU A C 1
ATOM 697 O O . LEU A 1 90 ? 7.656 -9.754 3.889 1.00 94.19 90 LEU A O 1
ATOM 701 N N . GLU A 1 91 ? 5.923 -11.160 3.676 1.00 94.00 91 GLU A N 1
ATOM 702 C CA . GLU A 1 91 ? 6.437 -12.175 4.603 1.00 94.00 91 GLU A CA 1
ATOM 703 C C . GLU A 1 91 ? 7.454 -13.118 3.938 1.00 94.00 91 GLU A C 1
ATOM 705 O O . GLU A 1 91 ? 8.256 -13.745 4.625 1.00 94.00 91 GLU A O 1
ATOM 710 N N . SER A 1 92 ? 7.450 -13.221 2.602 1.00 94.38 92 SER A N 1
ATOM 711 C CA . SER A 1 92 ? 8.413 -14.046 1.855 1.00 94.38 92 SER A CA 1
ATOM 712 C C . SER A 1 92 ? 9.792 -13.399 1.692 1.00 94.38 92 SER A C 1
ATOM 714 O O . SER A 1 92 ? 10.755 -14.087 1.347 1.00 94.38 92 SER A O 1
ATOM 716 N N . THR A 1 93 ? 9.909 -12.088 1.923 1.00 91.44 93 THR A N 1
ATOM 717 C CA . THR A 1 93 ? 11.196 -11.386 1.877 1.00 91.44 93 THR A CA 1
ATOM 718 C C . THR A 1 93 ? 12.073 -11.774 3.069 1.00 91.44 93 THR A C 1
ATOM 720 O O . THR A 1 93 ? 11.582 -12.178 4.121 1.00 91.44 93 THR A O 1
ATOM 723 N N . ASN A 1 94 ? 13.392 -11.619 2.935 1.00 89.12 94 ASN A N 1
ATOM 724 C CA . ASN A 1 94 ? 14.332 -11.888 4.023 1.00 89.12 94 ASN A CA 1
ATOM 725 C C . ASN A 1 94 ? 15.240 -10.667 4.281 1.00 89.12 94 ASN A C 1
ATOM 727 O O . ASN A 1 94 ? 16.146 -10.431 3.476 1.00 89.12 94 ASN A O 1
ATOM 731 N N . PRO A 1 95 ? 15.036 -9.902 5.374 1.00 88.75 95 PRO A N 1
ATOM 732 C CA . PRO A 1 95 ? 14.020 -10.104 6.417 1.00 88.75 95 PRO A CA 1
ATOM 733 C C . PRO A 1 95 ? 12.581 -9.805 5.935 1.00 88.75 95 PRO A C 1
ATOM 735 O O . PRO A 1 95 ? 12.414 -9.110 4.925 1.00 88.75 95 PRO A O 1
ATOM 738 N N . PRO A 1 96 ? 11.539 -10.291 6.645 1.00 91.19 96 PRO A N 1
ATOM 739 C CA . PRO A 1 96 ? 10.151 -9.924 6.373 1.00 91.19 96 PRO A CA 1
ATOM 740 C C . PRO A 1 96 ? 9.950 -8.410 6.418 1.00 91.19 96 PRO A C 1
ATOM 742 O O . PRO A 1 96 ? 10.377 -7.732 7.355 1.00 91.19 96 PRO A O 1
ATOM 745 N N . MET A 1 97 ? 9.295 -7.875 5.394 1.00 91.06 97 MET A N 1
ATOM 746 C CA . MET A 1 97 ? 9.207 -6.434 5.168 1.00 91.06 97 MET A CA 1
ATOM 747 C C . MET A 1 97 ? 7.973 -5.772 5.784 1.00 91.06 97 MET A C 1
ATOM 749 O O . MET A 1 97 ? 7.915 -4.543 5.838 1.00 91.06 97 MET A O 1
ATOM 753 N N . THR A 1 98 ? 7.004 -6.548 6.275 1.00 92.50 98 THR A N 1
ATOM 754 C CA . THR A 1 98 ? 5.729 -6.038 6.803 1.00 92.50 98 THR A CA 1
ATOM 755 C C . THR A 1 98 ? 5.926 -4.966 7.874 1.00 92.50 98 THR A C 1
ATOM 757 O O . THR A 1 98 ? 5.381 -3.872 7.757 1.00 92.50 98 THR A O 1
ATOM 760 N N . MET A 1 99 ? 6.751 -5.225 8.893 1.00 90.44 99 MET A N 1
ATOM 761 C CA . MET A 1 99 ? 6.970 -4.259 9.976 1.00 90.44 99 MET A CA 1
ATOM 762 C C . MET A 1 99 ? 7.620 -2.963 9.472 1.00 90.44 99 MET A C 1
ATOM 764 O O . MET A 1 99 ? 7.163 -1.869 9.808 1.00 90.44 99 MET A O 1
ATOM 768 N N . THR A 1 100 ? 8.666 -3.078 8.650 1.00 90.56 100 THR A N 1
ATOM 769 C CA . THR A 1 100 ? 9.377 -1.930 8.071 1.00 90.56 100 THR A CA 1
ATOM 770 C C . THR A 1 100 ? 8.446 -1.084 7.213 1.00 90.56 100 THR A C 1
ATOM 772 O O . THR A 1 100 ? 8.436 0.140 7.342 1.00 90.56 100 THR A O 1
ATOM 775 N N . LEU A 1 101 ? 7.625 -1.736 6.386 1.00 91.25 101 LEU A N 1
ATOM 776 C CA . LEU A 1 101 ? 6.655 -1.066 5.537 1.00 91.25 101 LEU A CA 1
ATOM 777 C C . LEU A 1 101 ? 5.634 -0.284 6.366 1.00 91.25 101 LEU A C 1
ATOM 779 O O . LEU A 1 101 ? 5.471 0.905 6.128 1.00 91.25 101 LEU A O 1
ATOM 783 N N . PHE A 1 102 ? 4.971 -0.913 7.339 1.00 91.38 102 PHE A N 1
ATOM 784 C CA . PHE A 1 102 ? 3.941 -0.236 8.138 1.00 91.38 102 PHE A CA 1
ATOM 785 C C . PHE A 1 102 ? 4.518 0.894 8.994 1.00 91.38 102 PHE A C 1
ATOM 787 O O . PHE A 1 102 ? 3.898 1.948 9.109 1.00 91.38 102 PHE A O 1
ATOM 794 N N . THR A 1 103 ? 5.729 0.718 9.527 1.00 89.69 103 THR A N 1
ATOM 795 C CA . THR A 1 103 ? 6.426 1.780 10.269 1.00 89.69 103 THR A CA 1
ATOM 796 C C . THR A 1 103 ? 6.686 2.995 9.376 1.00 89.69 103 THR A C 1
ATOM 798 O O . THR A 1 103 ? 6.377 4.120 9.761 1.00 89.69 103 THR A O 1
ATOM 801 N N . GLY A 1 104 ? 7.220 2.774 8.169 1.00 88.25 104 GLY A N 1
ATOM 802 C CA . GLY A 1 104 ? 7.464 3.849 7.208 1.00 88.25 104 GLY A CA 1
ATOM 803 C C . GLY A 1 104 ? 6.172 4.475 6.686 1.00 88.25 104 GLY A C 1
ATOM 804 O O . GLY A 1 104 ? 6.065 5.693 6.601 1.00 88.25 104 GLY A O 1
ATOM 805 N N . TRP A 1 105 ? 5.163 3.657 6.396 1.00 90.38 105 TRP A N 1
ATOM 806 C CA . TRP A 1 105 ? 3.877 4.122 5.888 1.00 90.38 105 TRP A CA 1
ATOM 807 C C . TRP A 1 105 ? 3.164 5.014 6.909 1.00 90.38 105 TRP A C 1
ATOM 809 O O . TRP A 1 105 ? 2.720 6.103 6.558 1.00 90.38 105 TRP A O 1
ATOM 819 N N . PHE A 1 106 ? 3.127 4.625 8.186 1.00 89.56 106 PHE A N 1
ATOM 820 C CA . PHE A 1 106 ? 2.492 5.426 9.239 1.00 89.56 106 PHE A CA 1
ATOM 821 C C . PHE A 1 106 ? 3.248 6.704 9.598 1.00 89.56 106 PHE A C 1
ATOM 823 O O . PHE A 1 106 ? 2.634 7.626 10.126 1.00 89.56 106 PHE A O 1
ATOM 830 N N . ALA A 1 107 ? 4.544 6.789 9.297 1.00 88.31 107 ALA A N 1
ATOM 831 C CA . ALA A 1 107 ? 5.300 8.031 9.445 1.00 88.31 107 ALA A CA 1
ATOM 832 C C . ALA A 1 107 ? 4.962 9.073 8.359 1.00 88.31 107 ALA A C 1
ATOM 834 O O . ALA A 1 107 ? 5.221 10.263 8.544 1.00 88.31 107 ALA A O 1
ATOM 835 N N . GLU A 1 108 ? 4.407 8.635 7.226 1.00 87.88 108 GLU A N 1
ATOM 836 C CA . GLU A 1 108 ? 4.104 9.488 6.071 1.00 87.88 108 GLU A CA 1
ATOM 837 C C . GLU A 1 108 ? 2.599 9.725 5.876 1.00 87.88 108 GLU A C 1
ATOM 839 O O . GLU A 1 108 ? 2.222 10.718 5.265 1.00 87.88 108 GLU A O 1
ATOM 844 N N . ILE A 1 109 ? 1.739 8.853 6.415 1.00 87.88 109 ILE A N 1
ATOM 845 C CA . ILE A 1 109 ? 0.286 8.883 6.186 1.00 87.88 109 ILE A CA 1
ATOM 846 C C . ILE A 1 109 ? -0.377 10.200 6.604 1.00 87.88 109 ILE A C 1
ATOM 848 O O . ILE A 1 109 ? -1.268 10.680 5.913 1.00 87.88 109 ILE A O 1
ATOM 852 N N . ASP A 1 110 ? 0.098 10.811 7.692 1.00 87.62 110 ASP A N 1
ATOM 853 C CA . ASP A 1 110 ? -0.442 12.073 8.218 1.00 87.62 110 ASP A CA 1
ATOM 854 C C . ASP A 1 110 ? -0.031 13.290 7.373 1.00 87.62 110 ASP A C 1
ATOM 856 O O . ASP A 1 110 ? -0.515 14.392 7.601 1.00 87.62 110 ASP A O 1
ATOM 860 N N . LYS A 1 111 ? 0.882 13.112 6.410 1.00 88.00 111 LYS A N 1
ATOM 861 C CA . LYS A 1 111 ? 1.337 14.169 5.492 1.00 88.00 111 LYS A CA 1
ATOM 862 C C . LYS A 1 111 ? 0.580 14.151 4.163 1.00 88.00 111 LYS A C 1
ATOM 864 O O . LYS A 1 111 ? 0.927 14.885 3.241 1.00 88.00 111 LYS A O 1
ATOM 869 N N . PHE A 1 112 ? -0.387 13.249 4.001 1.00 86.44 112 PHE A N 1
ATOM 870 C CA . PHE A 1 112 ? -1.162 13.138 2.773 1.00 86.44 112 PHE A CA 1
ATOM 871 C C . PHE A 1 112 ? -2.247 14.213 2.743 1.00 86.44 112 PHE A C 1
ATOM 873 O O . PHE A 1 112 ? -3.274 14.082 3.397 1.00 86.44 112 PHE A O 1
ATOM 880 N N . GLU A 1 113 ? -2.008 15.258 1.952 1.00 82.25 113 GLU A N 1
ATOM 881 C CA . GLU A 1 113 ? -2.927 16.396 1.797 1.00 82.25 113 GLU A CA 1
ATOM 882 C C . GLU A 1 113 ? -3.853 16.253 0.581 1.00 82.25 113 GLU A C 1
ATOM 884 O O . GLU A 1 113 ? -4.926 16.839 0.541 1.00 82.25 113 GLU A O 1
ATOM 889 N N . SER A 1 114 ? -3.462 15.478 -0.439 1.00 86.25 114 SER A N 1
ATOM 890 C CA . SER A 1 114 ? -4.277 15.360 -1.654 1.00 86.25 114 SER A CA 1
ATOM 891 C C . SER A 1 114 ? -5.410 14.347 -1.482 1.00 86.25 114 SER A C 1
ATOM 893 O O . SER A 1 114 ? -5.173 13.236 -0.989 1.00 86.25 114 SER A O 1
ATOM 895 N N . TYR A 1 115 ? -6.594 14.677 -2.013 1.00 89.88 115 TYR A N 1
ATOM 896 C CA . TYR A 1 115 ? -7.757 13.782 -2.057 1.00 89.88 115 TYR A CA 1
ATOM 897 C C . TYR A 1 115 ? -7.382 12.377 -2.541 1.00 89.88 115 TYR A C 1
ATOM 899 O O . TYR A 1 115 ? -7.647 11.379 -1.879 1.00 89.88 115 TYR A O 1
ATOM 907 N N . ASN A 1 116 ? -6.660 12.283 -3.664 1.00 88.25 116 ASN A N 1
ATOM 908 C CA . ASN A 1 116 ? -6.253 10.995 -4.227 1.00 88.25 116 ASN A CA 1
ATOM 909 C C . ASN A 1 116 ? -5.357 10.191 -3.276 1.00 88.25 116 ASN A C 1
ATOM 911 O O . ASN A 1 116 ? -5.585 8.994 -3.092 1.00 88.25 116 ASN A O 1
ATOM 915 N N . SER A 1 117 ? -4.363 10.828 -2.646 1.00 90.25 117 SER A N 1
ATOM 916 C CA . SER A 1 117 ? -3.477 10.132 -1.704 1.00 90.25 117 SER A CA 1
ATOM 917 C C . SER A 1 117 ? -4.224 9.601 -0.482 1.00 90.25 117 SER A C 1
ATOM 919 O O . SER A 1 117 ? -3.955 8.479 -0.048 1.00 90.25 117 SER A O 1
ATOM 921 N N . GLN A 1 118 ? -5.187 10.364 0.040 1.00 93.69 118 GLN A N 1
ATOM 922 C CA . GLN A 1 118 ? -6.007 9.952 1.176 1.00 93.69 118 GLN A CA 1
ATOM 923 C C . GLN A 1 118 ? -6.983 8.840 0.763 1.00 93.69 118 GLN A C 1
ATOM 925 O O . GLN A 1 118 ? -6.991 7.774 1.379 1.00 93.69 118 GLN A O 1
ATOM 930 N N . HIS A 1 119 ? -7.723 9.027 -0.335 1.00 93.50 119 HIS A N 1
ATOM 931 C CA . HIS A 1 119 ? -8.717 8.079 -0.845 1.00 93.50 119 HIS A CA 1
ATOM 932 C C . HIS A 1 119 ? -8.102 6.707 -1.158 1.00 93.50 119 HIS A C 1
ATOM 934 O O . HIS A 1 119 ? -8.578 5.680 -0.669 1.00 93.50 119 HIS A O 1
ATOM 940 N N . ILE A 1 120 ? -6.986 6.667 -1.895 1.00 94.88 120 ILE A N 1
ATOM 941 C CA . ILE A 1 120 ? -6.288 5.410 -2.219 1.00 94.88 120 ILE A CA 1
ATOM 942 C C . ILE A 1 120 ? -5.770 4.725 -0.946 1.00 94.88 120 ILE A C 1
ATOM 944 O O . ILE A 1 120 ? -5.856 3.501 -0.812 1.00 94.88 120 ILE A O 1
ATOM 948 N N . THR A 1 121 ? -5.263 5.500 0.013 1.00 95.38 121 THR A N 1
ATOM 949 C CA . THR A 1 121 ? -4.772 4.957 1.285 1.00 95.38 121 THR A CA 1
ATOM 950 C C . THR A 1 121 ? -5.901 4.354 2.115 1.00 95.38 121 THR A C 1
ATOM 952 O O . THR A 1 121 ? -5.748 3.242 2.624 1.00 95.38 121 THR A O 1
ATOM 955 N N . VAL A 1 122 ? -7.055 5.024 2.197 1.00 96.50 122 VAL A N 1
ATOM 956 C CA . VAL A 1 122 ? -8.255 4.496 2.863 1.00 96.50 122 VAL A CA 1
ATOM 957 C C . VAL A 1 122 ? -8.693 3.179 2.224 1.00 96.50 122 VAL A C 1
ATOM 959 O O . VAL A 1 122 ? -8.931 2.215 2.950 1.00 96.50 122 VAL A O 1
ATOM 962 N N . LEU A 1 123 ? -8.723 3.085 0.889 1.00 96.25 123 LEU A N 1
ATOM 963 C CA . LEU A 1 123 ? -9.052 1.838 0.184 1.00 96.25 123 LEU A CA 1
ATOM 964 C C . LEU A 1 123 ? -8.094 0.690 0.541 1.00 96.25 123 LEU A C 1
ATOM 966 O O . LEU A 1 123 ? -8.536 -0.437 0.799 1.00 96.25 123 LEU A O 1
ATOM 970 N N . GLY A 1 124 ? -6.789 0.970 0.591 1.00 95.94 124 GLY A N 1
ATOM 971 C CA . GLY A 1 124 ? -5.774 -0.007 0.985 1.00 95.94 124 GLY A CA 1
ATOM 972 C C . GLY A 1 124 ? -5.949 -0.489 2.428 1.00 95.94 124 GLY A C 1
ATOM 973 O O . GLY A 1 124 ? -6.000 -1.697 2.677 1.00 95.94 124 GLY A O 1
ATOM 974 N N . LEU A 1 125 ? -6.108 0.437 3.380 1.00 96.12 125 LEU A N 1
ATOM 975 C CA . LEU A 1 125 ? -6.305 0.108 4.798 1.00 96.12 125 LEU A CA 1
ATOM 976 C C . LEU A 1 125 ? -7.628 -0.629 5.042 1.00 96.12 125 LEU A C 1
ATOM 978 O O . LEU A 1 125 ? -7.642 -1.632 5.756 1.00 96.12 125 LEU A O 1
ATOM 982 N N . ALA A 1 126 ? -8.719 -0.207 4.403 1.00 96.69 126 ALA A N 1
ATOM 983 C CA . ALA A 1 126 ? -10.016 -0.877 4.500 1.00 96.69 126 ALA A CA 1
ATOM 984 C C . ALA A 1 126 ? -9.945 -2.328 4.007 1.00 96.69 126 ALA A C 1
ATOM 986 O O . ALA A 1 126 ? -10.558 -3.224 4.592 1.00 96.69 126 ALA A O 1
ATOM 987 N N . SER A 1 127 ? -9.148 -2.580 2.967 1.00 96.25 127 SER A N 1
ATOM 988 C CA . SER A 1 127 ? -8.936 -3.928 2.433 1.00 96.25 127 SER A CA 1
ATOM 989 C C . SER A 1 127 ? -8.198 -4.831 3.419 1.00 96.25 127 SER A C 1
ATOM 991 O O . SER A 1 127 ? -8.539 -6.007 3.529 1.00 96.25 127 SER A O 1
ATOM 993 N N . ILE A 1 128 ? -7.255 -4.280 4.191 1.00 95.88 128 ILE A N 1
ATOM 994 C CA . ILE A 1 128 ? -6.587 -4.991 5.291 1.00 95.88 128 ILE A CA 1
ATOM 995 C C . ILE A 1 128 ? -7.576 -5.274 6.430 1.00 95.88 128 ILE A C 1
ATOM 997 O O . ILE A 1 128 ? -7.648 -6.405 6.907 1.00 95.88 128 ILE A O 1
ATOM 1001 N N . VAL A 1 129 ? -8.369 -4.278 6.841 1.00 95.38 129 VAL A N 1
ATOM 1002 C CA . VAL A 1 129 ? -9.356 -4.405 7.935 1.00 95.38 129 VAL A CA 1
ATOM 1003 C C . VAL A 1 129 ? -10.444 -5.438 7.613 1.00 95.38 129 VAL A C 1
ATOM 1005 O O . VAL A 1 129 ? -10.945 -6.106 8.513 1.00 95.38 129 VAL A O 1
ATOM 1008 N N . LYS A 1 130 ? -10.795 -5.606 6.334 1.00 94.88 130 LYS A N 1
ATOM 1009 C CA . LYS A 1 130 ? -11.785 -6.593 5.873 1.00 94.88 130 LYS A CA 1
ATOM 1010 C C . LYS A 1 130 ? -11.302 -8.049 5.982 1.00 94.88 130 LYS A C 1
ATOM 1012 O O . LYS A 1 130 ? -12.126 -8.962 5.904 1.00 94.88 130 LYS A O 1
ATOM 1017 N N . MET A 1 131 ? -9.998 -8.291 6.113 1.00 94.56 131 MET A N 1
ATOM 1018 C CA . MET A 1 131 ? -9.453 -9.648 6.214 1.00 94.56 131 MET A CA 1
ATOM 1019 C C . MET A 1 131 ? -9.807 -10.318 7.547 1.00 94.56 131 MET A C 1
ATOM 1021 O O . MET A 1 131 ? -10.026 -9.662 8.562 1.00 94.56 131 MET A O 1
ATOM 1025 N N . ASP A 1 132 ? -9.790 -11.653 7.567 1.00 92.19 132 ASP A N 1
ATOM 1026 C CA . ASP A 1 132 ? -9.859 -12.404 8.821 1.00 92.19 132 ASP A CA 1
ATOM 1027 C C . ASP A 1 132 ? -8.589 -12.150 9.651 1.00 92.19 132 ASP A C 1
ATOM 1029 O O . ASP A 1 132 ? -7.468 -12.370 9.179 1.00 92.19 132 ASP A O 1
ATOM 1033 N N . LEU A 1 133 ? -8.763 -11.739 10.910 1.00 88.06 133 LEU A N 1
ATOM 1034 C CA . LEU A 1 133 ? -7.683 -11.473 11.864 1.00 88.06 133 LEU A CA 1
ATOM 1035 C C . LEU A 1 133 ? -6.703 -12.646 12.003 1.00 88.06 133 LEU A C 1
ATOM 1037 O O . LEU A 1 133 ? -5.513 -12.429 12.252 1.00 88.06 133 LEU A O 1
ATOM 1041 N N . ASN A 1 134 ? -7.174 -13.882 11.826 1.00 87.75 134 ASN A N 1
ATOM 1042 C CA . ASN A 1 134 ? -6.331 -15.076 11.914 1.00 87.75 134 ASN A CA 1
ATOM 1043 C C . ASN A 1 134 ? -5.350 -15.201 10.740 1.00 87.75 134 ASN A C 1
ATOM 1045 O O . ASN A 1 134 ? -4.296 -15.816 10.888 1.00 87.75 134 ASN A O 1
ATOM 1049 N N . THR A 1 135 ? -5.670 -14.590 9.598 1.00 89.31 135 THR A N 1
ATOM 1050 C CA . THR A 1 135 ? -4.853 -14.632 8.373 1.00 89.31 135 THR A CA 1
ATOM 1051 C C . THR A 1 135 ? -3.815 -13.515 8.299 1.00 89.31 135 THR A C 1
ATOM 1053 O O . THR A 1 135 ? -2.885 -13.590 7.501 1.00 89.31 135 THR A O 1
ATOM 1056 N N . LEU A 1 136 ? -3.952 -12.487 9.141 1.00 92.31 136 LEU A N 1
ATOM 1057 C CA . LEU A 1 136 ? -3.032 -11.357 9.176 1.00 92.31 136 LEU A CA 1
ATOM 1058 C C . LEU A 1 136 ? -1.710 -11.716 9.871 1.00 92.31 136 LEU A C 1
ATOM 1060 O O . LEU A 1 136 ? -1.728 -12.460 10.862 1.00 92.31 136 LEU A O 1
ATOM 1064 N N . PRO A 1 137 ? -0.576 -11.134 9.434 1.00 92.06 137 PRO A N 1
ATOM 1065 C CA . PRO A 1 137 ? 0.683 -11.232 10.162 1.00 92.06 137 PRO A CA 1
ATOM 1066 C C . PRO A 1 137 ? 0.541 -10.749 11.618 1.00 92.06 137 PRO A C 1
ATOM 1068 O O . PRO A 1 137 ? -0.193 -9.785 11.863 1.00 92.06 137 PRO A O 1
ATOM 1071 N N . PRO A 1 138 ? 1.255 -11.354 12.592 1.00 91.12 138 PRO A N 1
ATOM 1072 C CA . PRO A 1 138 ? 1.142 -10.991 14.009 1.00 91.12 138 PRO A CA 1
ATOM 1073 C C . PRO A 1 138 ? 1.312 -9.490 14.269 1.00 91.12 138 PRO A C 1
ATOM 1075 O O . PRO A 1 138 ? 0.489 -8.891 14.954 1.00 91.12 138 PRO A O 1
ATOM 1078 N N . VAL A 1 139 ? 2.302 -8.866 13.619 1.00 89.38 139 VAL A N 1
ATOM 1079 C CA . VAL A 1 139 ? 2.586 -7.426 13.733 1.00 89.38 139 VAL A CA 1
ATOM 1080 C C . VAL A 1 139 ? 1.387 -6.575 13.310 1.00 89.38 139 VAL A C 1
ATOM 1082 O O . VAL A 1 139 ? 1.074 -5.577 13.952 1.00 89.38 139 VAL A O 1
ATOM 1085 N N . VAL A 1 140 ? 0.680 -6.964 12.249 1.00 93.12 140 VAL A N 1
ATOM 1086 C CA . VAL A 1 140 ? -0.495 -6.231 11.751 1.00 93.12 140 VAL A CA 1
ATOM 1087 C C . VAL A 1 140 ? -1.676 -6.420 12.699 1.00 93.12 140 VAL A C 1
ATOM 1089 O O . VAL A 1 140 ? -2.387 -5.464 13.000 1.00 93.12 140 VAL A O 1
ATOM 1092 N N . ARG A 1 141 ? -1.860 -7.641 13.217 1.00 93.50 141 ARG A N 1
ATOM 1093 C CA . ARG A 1 141 ? -2.925 -7.963 14.175 1.00 93.50 141 ARG A CA 1
ATOM 1094 C C . ARG A 1 141 ? -2.783 -7.164 15.471 1.00 93.50 141 ARG A C 1
ATOM 1096 O O . ARG A 1 141 ? -3.767 -6.611 15.952 1.00 93.50 141 ARG A O 1
ATOM 1103 N N . GLU A 1 142 ? -1.569 -7.074 16.007 1.00 92.56 142 GLU A N 1
ATOM 1104 C CA . GLU A 1 142 ? -1.264 -6.307 17.223 1.00 92.56 142 GLU A CA 1
ATOM 1105 C C . GLU A 1 142 ? -1.469 -4.797 17.028 1.00 92.56 142 GLU A C 1
ATOM 1107 O O . GLU A 1 142 ? -1.890 -4.106 17.953 1.00 92.56 142 GLU A O 1
ATOM 1112 N N . ASN A 1 143 ? -1.251 -4.292 15.809 1.00 91.56 143 ASN A N 1
ATOM 1113 C CA . ASN A 1 143 ? -1.397 -2.875 15.464 1.00 91.56 143 ASN A CA 1
ATOM 1114 C C . ASN A 1 143 ? -2.741 -2.528 14.795 1.00 91.56 143 ASN A C 1
ATOM 1116 O O . ASN A 1 143 ? -2.908 -1.422 14.274 1.00 91.56 143 ASN A O 1
ATOM 1120 N N . MET A 1 144 ? -3.731 -3.428 14.836 1.00 93.25 144 MET A N 1
ATOM 1121 C CA . MET A 1 144 ? -5.020 -3.237 14.159 1.00 93.25 144 MET A CA 1
ATOM 1122 C C . MET A 1 144 ? -5.762 -1.976 14.626 1.00 93.25 144 MET A C 1
ATOM 1124 O O . MET A 1 144 ? -6.332 -1.252 13.814 1.00 93.25 144 MET A O 1
ATOM 1128 N N . GLY A 1 145 ? -5.710 -1.659 15.924 1.00 94.44 145 GLY A N 1
ATOM 1129 C CA . GLY A 1 145 ? -6.326 -0.437 16.451 1.00 94.44 145 GLY A CA 1
ATOM 1130 C C . GLY A 1 145 ? -5.745 0.838 15.828 1.00 94.44 145 GLY A C 1
ATOM 1131 O O . GLY A 1 145 ? -6.488 1.769 15.516 1.00 94.44 145 GLY A O 1
ATOM 1132 N N . MET A 1 146 ? -4.433 0.862 15.574 1.00 93.19 146 MET A N 1
ATOM 1133 C CA . MET A 1 146 ? -3.768 1.985 14.911 1.00 93.19 146 MET A CA 1
ATOM 1134 C C . MET A 1 146 ? -4.157 2.072 13.432 1.00 93.19 146 MET A C 1
ATOM 1136 O O . MET A 1 146 ? -4.465 3.165 12.965 1.00 93.19 146 MET A O 1
ATOM 1140 N N . ILE A 1 147 ? -4.223 0.934 12.726 1.00 94.69 147 ILE A N 1
ATOM 1141 C CA . ILE A 1 147 ? -4.690 0.858 11.328 1.00 94.69 147 ILE A CA 1
ATOM 1142 C C . ILE A 1 147 ? -6.082 1.480 11.194 1.00 94.69 147 ILE A C 1
ATOM 1144 O O . ILE A 1 147 ? -6.287 2.369 10.370 1.00 94.69 147 ILE A O 1
ATOM 1148 N N . VAL A 1 148 ? -7.023 1.049 12.039 1.00 95.56 148 VAL A N 1
ATOM 1149 C CA . VAL A 1 148 ? -8.401 1.555 12.025 1.00 95.56 148 VAL A CA 1
ATOM 1150 C C . VAL A 1 148 ? -8.440 3.043 12.369 1.00 95.56 148 VAL A C 1
ATOM 1152 O O . VAL A 1 148 ? -9.136 3.799 11.700 1.00 95.56 148 VAL A O 1
ATOM 1155 N N . THR A 1 149 ? -7.662 3.486 13.360 1.00 95.25 149 THR A N 1
ATOM 1156 C CA . THR A 1 149 ? -7.607 4.905 13.753 1.00 95.25 149 THR A CA 1
ATOM 1157 C C . THR A 1 149 ? -7.121 5.790 12.606 1.00 95.25 149 THR A C 1
ATOM 1159 O O . THR A 1 149 ? -7.761 6.792 12.298 1.00 95.25 149 THR A O 1
ATOM 1162 N N . LYS A 1 150 ? -6.026 5.406 11.936 1.00 93.75 150 LYS A N 1
ATOM 1163 C CA . LYS A 1 150 ? -5.494 6.145 10.780 1.00 93.75 150 LYS A CA 1
ATOM 1164 C C . LYS A 1 150 ? -6.474 6.150 9.607 1.00 93.75 150 LYS A C 1
ATOM 1166 O O . LYS A 1 150 ? -6.692 7.194 9.006 1.00 93.75 150 LYS A O 1
ATOM 1171 N N . MET A 1 151 ? -7.103 5.009 9.319 1.00 95.25 151 MET A N 1
ATOM 1172 C CA . MET A 1 151 ? -8.114 4.892 8.265 1.00 95.25 151 MET A CA 1
ATOM 1173 C C . MET A 1 151 ? -9.316 5.813 8.513 1.00 95.25 151 MET A C 1
ATOM 1175 O O . MET A 1 151 ? -9.753 6.497 7.595 1.00 95.25 151 MET A O 1
ATOM 1179 N N . VAL A 1 152 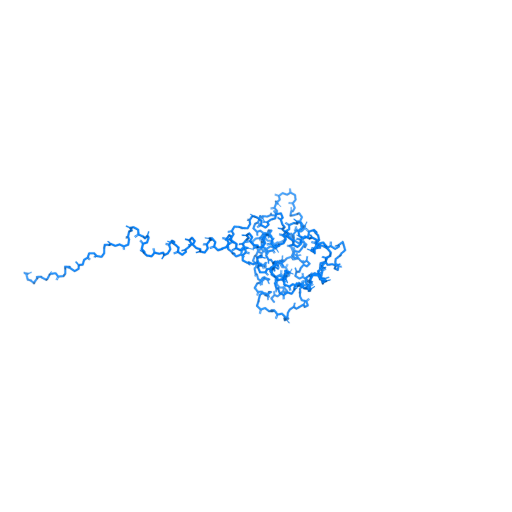? -9.842 5.842 9.742 1.00 95.00 152 VAL A N 1
ATOM 1180 C CA . VAL A 1 152 ? -10.977 6.706 10.108 1.00 95.00 152 VAL A CA 1
ATOM 1181 C C . VAL A 1 152 ? -10.588 8.183 10.067 1.00 95.00 152 VAL A C 1
ATOM 1183 O O . VAL A 1 152 ? -11.387 8.984 9.596 1.00 95.00 152 VAL A O 1
ATOM 1186 N N . GLY A 1 153 ? -9.377 8.538 10.514 1.00 94.19 153 GLY A N 1
ATOM 1187 C CA . GLY A 1 153 ? -8.855 9.905 10.407 1.00 94.19 153 GLY A CA 1
ATOM 1188 C C . GLY A 1 153 ? -8.839 10.390 8.959 1.00 94.19 153 GLY A C 1
ATOM 1189 O O . GLY A 1 153 ? -9.510 11.359 8.637 1.00 94.19 153 GLY A O 1
ATOM 1190 N N . LEU A 1 154 ? -8.209 9.627 8.062 1.00 93.50 154 LEU A N 1
ATOM 1191 C CA . LEU A 1 154 ? -8.182 9.963 6.636 1.00 93.50 154 LEU A CA 1
ATOM 1192 C C . LEU A 1 154 ? -9.579 10.022 6.002 1.00 93.50 154 LEU A C 1
ATOM 1194 O O . LEU A 1 154 ? -9.836 10.867 5.154 1.00 93.50 154 LEU A O 1
ATOM 1198 N N . ALA A 1 155 ? -10.487 9.120 6.384 1.00 92.50 155 ALA A N 1
ATOM 1199 C CA . ALA A 1 155 ? -11.856 9.130 5.870 1.00 92.50 155 ALA A CA 1
ATOM 1200 C C . ALA A 1 155 ? -12.650 10.360 6.341 1.00 92.50 155 ALA A C 1
ATOM 1202 O O . ALA A 1 155 ? -13.512 10.846 5.612 1.00 92.50 155 ALA A O 1
ATOM 1203 N N . LYS A 1 156 ? -12.366 10.858 7.550 1.00 93.25 156 LYS A N 1
ATOM 1204 C CA . LYS A 1 156 ? -12.924 12.111 8.060 1.00 93.25 156 LYS A CA 1
ATOM 1205 C C . LYS A 1 156 ? -12.385 13.300 7.266 1.00 93.25 156 LYS A C 1
ATOM 1207 O O . LYS A 1 156 ? -13.193 14.093 6.801 1.00 93.25 156 LYS A O 1
ATOM 1212 N N . ASP A 1 157 ? -11.071 13.367 7.072 1.00 91.06 157 ASP A N 1
ATOM 1213 C CA . ASP A 1 157 ? -10.423 14.461 6.337 1.00 91.06 157 ASP A CA 1
ATOM 1214 C C . ASP A 1 157 ? -10.934 14.536 4.886 1.00 91.06 157 ASP A C 1
ATOM 1216 O O . ASP A 1 157 ? -11.240 15.616 4.386 1.00 91.06 157 ASP A O 1
ATOM 1220 N N . LEU A 1 158 ? -11.127 13.380 4.235 1.00 90.25 158 LEU A N 1
ATOM 1221 C CA . LEU A 1 158 ? -11.745 13.298 2.907 1.00 90.25 158 LEU A CA 1
ATOM 1222 C C . LEU A 1 158 ? -13.150 13.892 2.887 1.00 90.25 158 LEU A C 1
ATOM 1224 O O . LEU A 1 158 ? -13.466 14.681 2.001 1.00 90.25 158 LEU A O 1
ATOM 1228 N N . LYS A 1 159 ? -13.985 13.525 3.863 1.00 89.25 159 LYS A N 1
ATOM 1229 C CA . LYS A 1 159 ? -15.352 14.032 3.937 1.00 89.25 159 LYS A CA 1
ATOM 1230 C C . LYS A 1 159 ? -15.377 15.549 4.145 1.00 89.25 159 LYS A C 1
ATOM 1232 O O . LYS A 1 159 ? -16.136 16.231 3.474 1.00 89.25 159 LYS A O 1
ATOM 1237 N N . GLU A 1 160 ? -14.542 16.063 5.046 1.00 88.31 160 GLU A N 1
ATOM 1238 C CA . GLU A 1 160 ? -14.445 17.507 5.298 1.00 88.31 160 GLU A CA 1
ATOM 1239 C C . GLU A 1 160 ? -14.007 18.257 4.033 1.00 88.31 160 GLU A C 1
ATOM 1241 O O . GLU A 1 160 ? -14.587 19.287 3.709 1.00 88.31 160 GLU A O 1
ATOM 1246 N N . SER A 1 161 ? -13.075 17.691 3.257 1.00 85.12 161 SER A N 1
ATOM 1247 C CA . SER A 1 161 ? -12.679 18.279 1.975 1.00 85.12 161 SER A CA 1
ATOM 1248 C C . SER A 1 161 ? -13.794 18.262 0.921 1.00 85.12 161 SER A C 1
ATOM 1250 O O . SER A 1 161 ? -13.879 19.186 0.123 1.00 85.12 161 SER A O 1
ATOM 1252 N N . GLU A 1 162 ? -14.653 17.238 0.886 1.00 82.25 162 GLU A N 1
ATOM 1253 C CA . GLU A 1 162 ? -15.793 17.186 -0.045 1.00 82.25 162 GLU A CA 1
ATOM 1254 C C . GLU A 1 162 ? -16.856 18.231 0.324 1.00 82.25 162 GLU A C 1
ATOM 1256 O O . GLU A 1 162 ? -17.293 18.976 -0.551 1.00 82.25 162 GLU A O 1
ATOM 1261 N N . ASP A 1 163 ? -17.192 18.339 1.613 1.00 81.12 163 ASP A N 1
ATOM 1262 C CA . ASP A 1 163 ? -18.178 19.300 2.122 1.00 81.12 163 ASP A CA 1
ATOM 1263 C C . ASP A 1 163 ? -17.729 20.764 1.852 1.00 81.12 163 ASP A C 1
ATOM 1265 O O . ASP A 1 163 ? -18.535 21.585 1.419 1.00 81.12 163 ASP A O 1
ATOM 1269 N N . GLU A 1 164 ? -16.435 21.088 2.013 1.00 75.06 164 GLU A N 1
ATOM 1270 C CA . GLU A 1 164 ? -15.880 22.422 1.693 1.00 75.06 164 GLU A CA 1
ATOM 1271 C C . GLU A 1 164 ? -16.004 22.785 0.203 1.00 75.06 164 GLU A C 1
ATOM 1273 O O . GLU A 1 164 ? -16.302 23.929 -0.141 1.00 75.06 164 GLU A O 1
ATOM 1278 N N . ASN A 1 165 ? -15.799 21.818 -0.698 1.00 70.75 165 ASN A N 1
ATOM 1279 C CA . ASN A 1 165 ? -15.937 22.057 -2.135 1.00 70.75 165 ASN A CA 1
ATOM 1280 C C . ASN A 1 165 ? -17.406 22.236 -2.547 1.00 70.75 165 ASN A C 1
ATOM 1282 O O . ASN A 1 165 ? -17.686 23.013 -3.460 1.00 70.75 165 ASN A O 1
ATOM 1286 N N . ASP A 1 166 ? -18.342 21.534 -1.909 1.00 67.62 166 ASP A N 1
ATOM 1287 C CA . ASP A 1 166 ? -19.771 21.680 -2.202 1.00 67.62 166 ASP A CA 1
ATOM 1288 C C . ASP A 1 166 ? -20.309 23.046 -1.727 1.00 67.62 166 ASP A C 1
ATOM 1290 O O . ASP A 1 166 ? -21.054 23.690 -2.469 1.00 67.62 166 ASP A O 1
ATOM 1294 N N . ASP A 1 167 ? -19.859 23.547 -0.570 1.00 62.09 167 ASP A N 1
ATOM 1295 C CA . ASP A 1 167 ? -20.230 24.875 -0.043 1.00 62.09 167 ASP A CA 1
ATOM 1296 C C . ASP A 1 167 ? -19.656 26.048 -0.876 1.00 62.09 167 ASP A C 1
ATOM 1298 O O . ASP A 1 167 ? -20.267 27.120 -0.962 1.00 62.09 167 ASP A O 1
ATOM 1302 N N . GLU A 1 168 ? -18.491 25.874 -1.516 1.00 58.91 168 GLU A N 1
ATOM 1303 C CA . GLU A 1 168 ? -17.914 26.863 -2.448 1.00 58.91 168 GLU A CA 1
ATOM 1304 C C . GLU A 1 168 ? -18.633 26.903 -3.808 1.00 58.91 168 GLU A C 1
ATOM 1306 O O . GLU A 1 168 ? -18.600 27.925 -4.501 1.00 58.91 168 GLU A O 1
ATOM 1311 N N . ASN A 1 169 ? -19.288 25.806 -4.197 1.00 56.00 169 ASN A N 1
ATOM 1312 C CA . ASN A 1 169 ? -20.045 25.702 -5.445 1.00 56.00 169 ASN A CA 1
ATOM 1313 C C . ASN A 1 169 ? -21.546 25.993 -5.268 1.00 56.00 169 ASN A C 1
ATOM 1315 O O . ASN A 1 169 ? -22.295 25.884 -6.245 1.00 56.00 169 ASN A O 1
ATOM 1319 N N . ASP A 1 170 ? -21.988 26.392 -4.069 1.00 54.19 170 ASP A N 1
ATOM 1320 C CA . ASP A 1 170 ? -23.357 26.844 -3.832 1.00 54.19 170 ASP A CA 1
ATOM 1321 C C . ASP A 1 170 ? -23.595 28.208 -4.521 1.00 54.19 170 ASP A C 1
ATOM 1323 O O . ASP A 1 170 ? -23.000 29.222 -4.127 1.00 54.19 170 ASP A O 1
ATOM 1327 N N . PRO A 1 171 ? -24.457 28.284 -5.557 1.00 57.06 171 PRO A N 1
ATOM 1328 C CA . PRO A 1 171 ? -24.776 29.542 -6.226 1.00 57.06 171 PRO A CA 1
ATOM 1329 C C . PRO A 1 171 ? -25.396 30.591 -5.288 1.00 57.06 171 PRO A C 1
ATOM 1331 O O . PRO A 1 171 ? -25.311 31.780 -5.607 1.00 57.06 171 PRO A O 1
ATOM 1334 N N . ASP A 1 172 ? -25.954 30.194 -4.138 1.00 60.91 172 ASP A N 1
ATOM 1335 C CA . ASP A 1 172 ? -26.498 31.117 -3.132 1.00 60.91 172 ASP A CA 1
ATOM 1336 C C . ASP A 1 172 ? -25.407 31.774 -2.259 1.00 60.91 172 ASP A C 1
ATOM 1338 O O . ASP A 1 172 ? -25.675 32.766 -1.574 1.00 60.91 172 ASP A O 1
ATOM 1342 N N . ASN A 1 173 ? -24.162 31.283 -2.310 1.00 53.94 173 ASN A N 1
ATOM 1343 C CA . ASN A 1 173 ? -23.033 31.806 -1.534 1.00 53.94 173 ASN A CA 1
ATOM 1344 C C . ASN A 1 173 ? -22.106 32.729 -2.353 1.00 53.94 173 ASN A C 1
ATOM 1346 O O . ASN A 1 173 ? -21.107 33.229 -1.835 1.00 53.94 173 ASN A O 1
ATOM 1350 N N . ASN A 1 174 ? -22.428 32.998 -3.627 1.00 48.06 174 ASN A N 1
ATOM 1351 C CA . ASN A 1 174 ? -21.651 33.893 -4.485 1.00 48.06 174 ASN A CA 1
ATOM 1352 C C . ASN A 1 174 ? -22.174 35.346 -4.381 1.00 48.06 174 ASN A C 1
ATOM 1354 O O . ASN A 1 174 ? -23.160 35.688 -5.041 1.00 48.06 174 ASN A O 1
ATOM 1358 N N . PRO A 1 175 ? -21.516 36.271 -3.644 1.00 53.81 175 PRO A N 1
ATOM 1359 C CA . PRO A 1 175 ? -22.033 37.628 -3.411 1.00 53.81 175 PRO A CA 1
ATOM 1360 C C . PRO A 1 175 ? -22.005 38.515 -4.668 1.00 53.81 175 PRO A C 1
ATOM 1362 O O . PRO A 1 175 ? -22.397 39.679 -4.615 1.00 53.81 175 PRO A O 1
ATOM 1365 N N . PHE A 1 176 ? -21.497 37.986 -5.786 1.00 54.84 176 PHE A N 1
ATOM 1366 C CA . PHE A 1 176 ? -21.330 38.675 -7.065 1.00 54.84 176 PHE A CA 1
ATOM 1367 C C . PHE A 1 176 ? -22.190 38.100 -8.205 1.00 54.84 176 PHE A C 1
ATOM 1369 O O . PHE A 1 176 ? -22.101 38.580 -9.335 1.00 54.84 176 PHE A O 1
ATOM 1376 N N . GLY A 1 177 ? -23.040 37.103 -7.943 1.00 50.00 177 GLY A N 1
ATOM 1377 C CA . GLY A 1 177 ? -23.863 36.436 -8.958 1.00 50.00 177 GLY A CA 1
ATOM 1378 C C . GLY A 1 177 ? -25.302 36.945 -9.030 1.00 50.00 177 GLY A C 1
ATOM 1379 O O . GLY A 1 177 ? -26.223 36.153 -8.883 1.00 50.00 177 GLY A O 1
ATOM 1380 N N . GLY A 1 178 ? -25.534 38.248 -9.220 1.00 48.12 178 GLY A N 1
ATOM 1381 C CA . GLY A 1 178 ? -26.908 38.764 -9.196 1.00 48.12 178 GLY A CA 1
ATOM 1382 C C . GLY A 1 178 ? -27.087 40.226 -9.587 1.00 48.12 178 GLY A C 1
ATOM 1383 O O . GLY A 1 178 ? -27.584 41.014 -8.792 1.00 48.12 178 GLY A O 1
ATOM 1384 N N . ALA A 1 179 ? -26.719 40.589 -10.814 1.00 43.12 179 ALA A N 1
ATOM 1385 C CA . ALA A 1 179 ? -27.277 41.761 -11.490 1.00 43.12 179 ALA A CA 1
ATOM 1386 C C . ALA A 1 179 ? -27.432 41.445 -12.982 1.00 43.12 179 ALA A C 1
ATOM 1388 O O . ALA A 1 179 ? -26.692 41.935 -13.830 1.00 43.12 179 ALA A O 1
ATOM 1389 N N . GLY A 1 180 ? -28.381 40.556 -13.287 1.00 45.50 180 GLY A N 1
ATOM 1390 C CA . GLY A 1 180 ? -29.055 40.601 -14.577 1.00 45.50 180 GLY A CA 1
ATOM 1391 C C . GLY A 1 180 ? -29.944 41.835 -14.565 1.00 45.50 180 GLY A C 1
ATOM 1392 O O . GLY A 1 180 ? -31.070 41.765 -14.078 1.00 45.50 180 GLY A O 1
ATOM 1393 N N . ASP A 1 181 ? -29.402 42.969 -15.008 1.00 42.44 181 ASP A N 1
ATOM 1394 C CA . ASP A 1 181 ? -30.244 44.098 -15.379 1.00 42.44 181 ASP A CA 1
ATOM 1395 C C . ASP A 1 181 ? -30.811 43.833 -16.770 1.00 42.44 181 ASP A C 1
ATOM 1397 O O . ASP A 1 181 ? -30.136 43.312 -17.663 1.00 42.44 181 ASP A O 1
ATOM 1401 N N . SER A 1 182 ? -32.105 44.069 -16.856 1.00 47.97 182 SER A N 1
ATOM 1402 C CA . SER A 1 182 ? -33.020 43.548 -17.857 1.00 47.97 182 SER A CA 1
ATOM 1403 C C . SER A 1 182 ? -33.238 44.589 -18.953 1.00 47.97 182 SER A C 1
ATOM 1405 O O . SER A 1 182 ? -33.249 45.775 -18.659 1.00 47.97 182 SER A O 1
ATOM 1407 N N . ASP A 1 183 ? -33.421 44.121 -20.188 1.00 47.25 183 ASP A N 1
ATOM 1408 C CA . ASP A 1 183 ? -34.163 44.746 -21.293 1.00 47.25 183 ASP A CA 1
ATOM 1409 C C . ASP A 1 183 ? -34.306 46.285 -21.324 1.00 47.25 183 ASP A C 1
ATOM 1411 O O . ASP A 1 183 ? -35.239 46.836 -20.747 1.00 47.25 183 ASP A O 1
ATOM 1415 N N . GLU A 1 184 ? -33.514 46.946 -22.175 1.00 43.69 184 GLU A N 1
ATOM 1416 C CA . GLU A 1 184 ? -33.950 48.151 -22.905 1.00 43.69 184 GLU A CA 1
ATOM 1417 C C . GLU A 1 184 ? -33.493 48.048 -24.379 1.00 43.69 184 GLU A C 1
ATOM 1419 O O . GLU A 1 184 ? -32.507 48.652 -24.800 1.00 43.69 184 GLU A O 1
ATOM 1424 N N . GLU A 1 185 ? -34.195 47.234 -25.179 1.00 47.69 185 GLU A N 1
ATOM 1425 C CA . GLU A 1 185 ? -34.309 47.473 -26.627 1.00 47.69 185 GLU A CA 1
ATOM 1426 C C . GLU A 1 185 ? -35.464 48.464 -26.833 1.00 47.69 185 GLU A C 1
ATOM 1428 O O . GLU A 1 185 ? -36.617 48.057 -26.965 1.00 47.69 185 GLU A O 1
ATOM 1433 N N . ASP A 1 186 ? -35.158 49.762 -26.835 1.00 45.66 186 ASP A N 1
ATOM 1434 C CA . ASP A 1 186 ? -36.067 50.793 -27.342 1.00 45.66 186 ASP A CA 1
ATOM 1435 C C . ASP A 1 186 ? -35.560 51.233 -28.721 1.00 45.66 186 ASP A C 1
ATOM 1437 O O . ASP A 1 186 ? -34.404 51.634 -28.892 1.00 45.66 186 ASP A O 1
ATOM 1441 N N . GLY A 1 187 ? -36.408 51.050 -29.731 1.00 47.12 187 GLY A N 1
ATOM 1442 C CA . GLY A 1 187 ? -36.129 51.450 -31.102 1.00 47.12 187 GLY A CA 1
ATOM 1443 C C . GLY A 1 187 ? -36.351 52.943 -31.307 1.00 47.12 187 GLY A C 1
ATOM 1444 O O . GLY A 1 187 ? -37.223 53.525 -30.679 1.00 47.12 187 GLY A O 1
ATOM 1445 N N . ASP A 1 188 ? -35.619 53.531 -32.251 1.00 47.62 188 ASP A N 1
ATOM 1446 C CA . ASP A 1 188 ? -36.143 54.646 -33.039 1.00 47.62 188 ASP A CA 1
ATOM 1447 C C . ASP A 1 1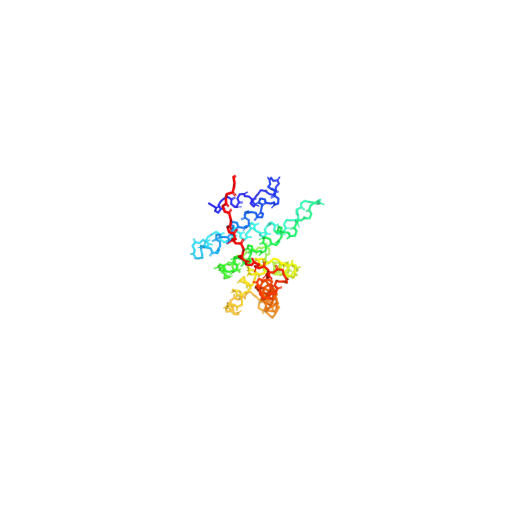88 ? -35.456 54.702 -34.412 1.00 47.62 188 ASP A C 1
ATOM 1449 O O . ASP A 1 188 ? -34.230 54.628 -34.542 1.00 47.62 188 ASP A O 1
ATOM 1453 N N . GLU A 1 189 ? -36.301 54.768 -35.440 1.00 54.16 189 GLU A N 1
ATOM 1454 C CA . GLU A 1 189 ? -35.971 54.965 -36.848 1.00 54.16 189 GLU A CA 1
ATOM 1455 C C . GLU A 1 189 ? -35.722 56.461 -37.164 1.00 54.16 189 GLU A C 1
ATOM 1457 O O . GLU A 1 189 ? -36.296 57.346 -36.539 1.00 54.16 189 GLU A O 1
ATOM 1462 N N . GLU A 1 190 ? -34.950 56.686 -38.236 1.00 47.34 190 GLU A N 1
ATOM 1463 C CA . GLU A 1 190 ? -34.891 57.869 -39.128 1.00 47.34 190 GLU A CA 1
ATOM 1464 C C . GLU A 1 190 ? -34.110 59.143 -38.716 1.00 47.34 190 GLU A C 1
ATOM 1466 O O . GLU A 1 190 ? -34.553 59.956 -37.910 1.00 47.34 190 GLU A O 1
ATOM 1471 N N . GLU A 1 191 ? -32.990 59.387 -39.421 1.00 36.97 191 GLU A N 1
ATOM 1472 C CA . GLU A 1 191 ? -32.863 60.449 -40.452 1.00 36.97 191 GLU A CA 1
ATOM 1473 C C . GLU A 1 191 ? -31.770 60.102 -41.488 1.00 36.97 191 GLU A C 1
ATOM 1475 O O . GLU A 1 191 ? -30.691 59.600 -41.088 1.00 36.97 191 GLU A O 1
#

Foldseek 3Di:
DLVVLLVQLVCLPPHDLVRNLVSLVVLLVCLVPQQPNPLVCLLSLLVSLVVVLPDCSPPPDGNDLSSNLSSLLSLL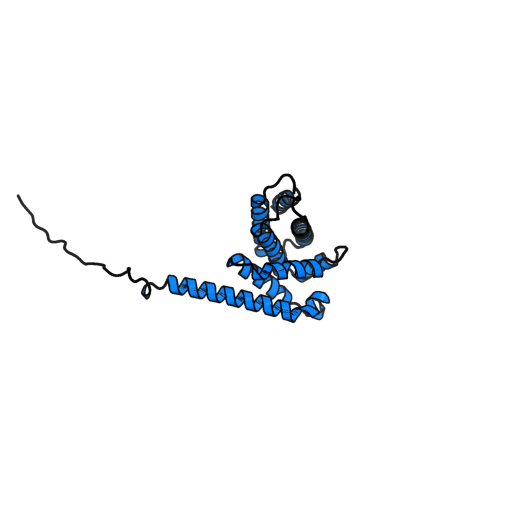SSLLRPVLSSQVSQVPDVVRCVVVSVVSSVVSLVVDPDLSSLVSNLSSLVSVVPDDLVSDDPVCSVCVVVSVVSSVVSVVSNVVVVVVVVVVPPPVPDPPNDDPDDDDPDDDDDD

Organism: NCBI:txid236787